Protein AF-0000000082836519 (afdb_homodimer)

Nearest PDB structures (foldseek):
  5w10-assembly2_B  TM=7.024E-01  e=3.776E-07  Leptospira interrogans serovar Copenhageni str. Fiocruz L1-130
  5w10-assembly2_C  TM=6.817E-01  e=3.154E-07  Leptospira interrogans serovar Copenhageni str. Fiocruz L1-130
  5w10-assembly1_D  TM=6.810E-01  e=3.556E-07  Leptospira interrogans serovar Copenhageni str. Fiocruz L1-130
  6oap-assembly1_A  TM=7.013E-01  e=2.023E-06  [Leptolyngbya] sp. JSC-1
  3o5y-assembly2_B  TM=6.954E-01  e=1.649E-05  Halalkalibacterium halodurans

InterPro domains:
  IPR003018 GAF domain [PF01590] (33-148)
  IPR029016 GAF-like domain superfamily [G3DSA:3.30.450.40] (24-154)

Secondary structure (DSSP, 8-state):
----HHHHHHHHHHHHTT-HHHHHHHHHHHHHHHH--SEEEEEEEETTTTEEEEEEES-TTTS-TT-EEE-TT-HHIIIIIIS---EEEESHHHHHHH-TTHHHHHHTT--EEEEEEEEETTEEEEEEEEEESSS---HHHHHHHHHHHHHHHHHHHHHS---/----HHHHHHHHHHHHTT-HHHHHHHHHHHHHHHH--SEEEEEEEETTTTEEEEEEES-TTTS-TT-EEE-TT-HHIIIIIIS---EEEESHHHHHHH-TTHHHHHHTT--EEEEEEEEETTEEEEEEEEEESSS---HHHHHHHHHHHHHHHHHHHHHS---

Foldseek 3Di:
DDQDPVLVVQLVVCVVVLNLASNQVSLVVRLCVPQVFPKKWKWFADPVQQKTFTQDIPCCPLPNGRDMDHCPPAPCSCQCFQVVHKDKAFALVSCVVRPPCSVSCVVVQWTIKIWGFQDDPNGGGIIMMTTHNHRDDDPVSNVSRNVSSPSSNSSSVSVDPPD/DDQDPVLVVQLVVCVVVLNLASNQVSLVVRLCVPQVFPKKWKWFADPVQQKTFTQDIPCCPLPNGRDMDHCPPAPCSCQCFQVVHKDKAFALVSCVVRPPCSVSCVVVQWTIKIWGFQDDPNGGGIIMMTTHNHRDDDPSSNVSRNVSSPSSNSSSVSVDPDD

Radius of gyration: 20.59 Å; Cα contacts (8 Å, |Δi|>4): 675; chains: 2; bounding box: 39×61×47 Å

pLDDT: mean 94.53, std 9.37, range [36.25, 98.88]

Solvent-accessible surface area (backbone atoms only — not comparable to full-atom values): 16697 Å² total; per-residue (Å²): 93,62,74,50,65,65,45,54,47,44,35,49,51,16,33,28,63,58,33,49,70,50,30,51,53,30,45,50,59,50,42,32,78,74,55,56,41,79,38,40,41,32,28,39,40,40,74,91,72,33,28,36,35,28,70,39,42,73,42,45,86,87,46,41,58,68,45,68,44,82,36,73,91,35,71,64,35,46,41,27,50,72,65,56,33,71,44,78,31,60,26,56,65,44,40,50,72,75,36,90,60,32,66,63,44,45,74,72,48,39,17,20,38,40,38,22,42,23,53,46,60,76,37,47,53,24,35,39,35,38,29,17,60,51,37,80,80,51,73,66,41,53,39,45,49,49,49,45,21,60,66,43,40,49,44,53,57,71,70,45,74,76,126,91,63,73,49,65,64,43,55,48,45,35,50,52,14,33,29,62,58,32,48,70,51,30,52,52,31,45,50,58,49,42,32,76,74,53,56,39,78,38,40,41,30,29,39,41,40,72,92,73,34,27,35,35,27,70,38,41,72,42,45,87,87,46,41,57,68,45,68,44,80,35,72,89,36,70,64,36,46,42,27,52,71,64,57,32,70,43,77,30,60,27,57,66,44,40,53,74,73,35,93,59,31,65,63,44,46,73,72,50,38,16,20,37,41,37,24,42,23,52,46,61,77,37,45,54,25,35,40,34,39,30,17,59,51,37,81,81,51,74,68,41,53,40,43,48,48,47,46,20,60,64,43,39,51,44,52,58,71,68,44,74,78,127

Organism: NCBI:txid1287738

Sequence (326 aa):
MSLTSDTLERLALAYDGASAPAAFAALDAHAHATLGHTLCTINRHDAERMRVVRLYSSNAAAYPPGGSKDKRGTAWGRHVLLERQVFIGEGVDAIREFFDDHDAIQALGLQSVINVPVVFDGACLGTVNFLMPRAALTPADIAAARLAGLLALPAFLALTPAGMSLTSDTLERLALAYDGASAPAAFAALDAHAHATLGHTLCTINRHDAERMRVVRLYSSNAAAYPPGGSKDKRGTAWGRHVLLERQVFIGEGVDAIREFFDDHDAIQALGLQSVINVPVVFDGACLGTVNFLMPRAALTPADIAAARLAGLLALPAFLALTPAG

Structure (mmCIF, N/CA/C/O backbone):
data_AF-0000000082836519-model_v1
#
loop_
_entity.id
_entity.type
_entity.pdbx_description
1 polymer 'GAF domain-containing protein'
#
loop_
_atom_site.group_PDB
_atom_site.id
_atom_site.type_symbol
_atom_site.label_atom_id
_atom_site.label_alt_id
_atom_site.label_comp_id
_atom_site.label_asym_id
_atom_site.label_entity_id
_atom_site.label_seq_id
_atom_site.pdbx_PDB_ins_code
_atom_site.Cartn_x
_atom_site.Cartn_y
_atom_site.Cartn_z
_atom_site.occupancy
_atom_site.B_iso_or_equiv
_atom_site.auth_seq_id
_atom_site.auth_comp_id
_atom_site.auth_asym_id
_atom_site.auth_atom_id
_atom_site.pdbx_PDB_model_num
ATOM 1 N N . MET A 1 1 ? -15.188 0.938 2.455 1 43.28 1 MET A N 1
ATOM 2 C CA . MET A 1 1 ? -14.75 2.018 1.573 1 43.28 1 MET A CA 1
ATOM 3 C C . MET A 1 1 ? -14.086 1.462 0.317 1 43.28 1 MET A C 1
ATOM 5 O O . MET A 1 1 ? -13.117 0.708 0.402 1 43.28 1 MET A O 1
ATOM 9 N N . SER A 1 2 ? -14.977 1.262 -0.693 1 54.56 2 SER A N 1
ATOM 10 C CA . SER A 1 2 ? -14.594 0.585 -1.927 1 54.56 2 SER A CA 1
ATOM 11 C C . SER A 1 2 ? -13.562 1.398 -2.707 1 54.56 2 SER A C 1
ATOM 13 O O . SER A 1 2 ? -13.773 2.586 -2.967 1 54.56 2 SER A O 1
ATOM 15 N N . LEU A 1 3 ? -12.234 1.062 -2.598 1 63.31 3 LEU A N 1
ATOM 16 C CA . LEU A 1 3 ? -11.273 1.646 -3.531 1 63.31 3 LEU A CA 1
ATOM 17 C C . LEU A 1 3 ? -11.805 1.593 -4.961 1 63.31 3 LEU A C 1
ATOM 19 O O . LEU A 1 3 ? -12.18 0.524 -5.449 1 63.31 3 LEU A O 1
ATOM 23 N N . THR A 1 4 ? -12.141 2.816 -5.449 1 72.12 4 THR A N 1
ATOM 24 C CA . THR A 1 4 ? -12.57 2.822 -6.844 1 72.12 4 THR A CA 1
ATOM 25 C C . THR A 1 4 ? -11.438 2.373 -7.762 1 72.12 4 THR A C 1
ATOM 27 O O . THR A 1 4 ? -10.266 2.49 -7.406 1 72.12 4 THR A O 1
ATOM 30 N N . SER A 1 5 ? -11.789 1.778 -8.812 1 80.75 5 SER A N 1
ATOM 31 C CA . SER A 1 5 ? -10.852 1.289 -9.82 1 80.75 5 SER A CA 1
ATOM 32 C C . SER A 1 5 ? -9.945 2.408 -10.32 1 80.75 5 SER A C 1
ATOM 34 O O . SER A 1 5 ? -8.758 2.188 -10.555 1 80.75 5 SER A O 1
ATOM 36 N N . ASP A 1 6 ? -10.492 3.586 -10.328 1 85.5 6 ASP A N 1
ATOM 37 C CA . ASP A 1 6 ? -9.719 4.711 -10.836 1 85.5 6 ASP A CA 1
ATOM 38 C C . ASP A 1 6 ? -8.562 5.055 -9.898 1 85.5 6 ASP A C 1
ATOM 40 O O . ASP A 1 6 ? -7.438 5.281 -10.352 1 85.5 6 ASP A O 1
ATOM 44 N N . THR A 1 7 ? -8.844 5.047 -8.664 1 86.88 7 THR A N 1
ATOM 45 C CA . THR A 1 7 ? -7.82 5.379 -7.684 1 86.88 7 THR A CA 1
ATOM 46 C C . THR A 1 7 ? -6.695 4.348 -7.703 1 86.88 7 THR A C 1
ATOM 48 O O . THR A 1 7 ? -5.516 4.703 -7.688 1 86.88 7 THR A O 1
ATOM 51 N N . LEU A 1 8 ? -7.016 3.143 -7.793 1 92.12 8 LEU A N 1
ATOM 52 C CA . LEU A 1 8 ? -6.023 2.074 -7.82 1 92.12 8 LEU A CA 1
ATOM 53 C C . LEU A 1 8 ? -5.141 2.184 -9.055 1 92.12 8 LEU A C 1
ATOM 55 O O . LEU A 1 8 ? -3.928 1.973 -8.984 1 92.12 8 LEU A O 1
ATOM 59 N N . GLU A 1 9 ? -5.785 2.572 -10.086 1 94 9 GLU A N 1
ATOM 60 C CA . GLU A 1 9 ? -5.043 2.723 -11.328 1 94 9 GLU A CA 1
ATOM 61 C C . GLU A 1 9 ? -4.059 3.887 -11.25 1 94 9 GLU A C 1
ATOM 63 O O . GLU A 1 9 ? -2.922 3.775 -11.711 1 94 9 GLU A O 1
ATOM 68 N N . ARG A 1 10 ? -4.477 4.965 -10.727 1 95.31 10 ARG A N 1
ATOM 69 C CA . ARG A 1 10 ? -3.611 6.133 -10.602 1 95.31 10 ARG A CA 1
ATOM 70 C C . ARG A 1 10 ? -2.41 5.836 -9.711 1 95.31 10 ARG A C 1
ATOM 72 O O . ARG A 1 10 ? -1.29 6.254 -10.008 1 95.31 10 ARG A O 1
ATOM 79 N N . LEU A 1 11 ? -2.67 5.156 -8.617 1 96.69 11 LEU A N 1
ATOM 80 C CA . LEU A 1 11 ? -1.577 4.801 -7.719 1 96.69 11 LEU A CA 1
ATOM 81 C C . LEU A 1 11 ? -0.604 3.844 -8.406 1 96.69 11 LEU A C 1
ATOM 83 O O . LEU A 1 11 ? 0.613 4.008 -8.297 1 96.69 11 LEU A O 1
ATOM 87 N N . ALA A 1 12 ? -1.174 2.857 -9.102 1 97.06 12 ALA A N 1
ATOM 88 C CA . ALA A 1 12 ? -0.338 1.904 -9.828 1 97.06 12 ALA A CA 1
ATOM 89 C C . ALA A 1 12 ? 0.53 2.611 -10.859 1 97.06 12 ALA A C 1
ATOM 91 O O . ALA A 1 12 ? 1.72 2.314 -10.992 1 97.06 12 ALA A O 1
ATOM 92 N N . LEU A 1 13 ? -0.061 3.523 -11.57 1 96.94 13 LEU A N 1
ATOM 93 C CA . LEU A 1 13 ? 0.675 4.281 -12.578 1 96.94 13 LEU A CA 1
ATOM 94 C C . LEU A 1 13 ? 1.767 5.125 -11.93 1 96.94 13 LEU A C 1
ATOM 96 O O . LEU A 1 13 ? 2.871 5.238 -12.469 1 96.94 13 LEU A O 1
ATOM 100 N N . ALA A 1 14 ? 1.445 5.75 -10.859 1 98 14 ALA A N 1
ATOM 101 C CA . ALA A 1 14 ? 2.42 6.578 -10.148 1 98 14 ALA A CA 1
ATOM 102 C C . ALA A 1 14 ? 3.637 5.754 -9.734 1 98 14 ALA A C 1
ATOM 104 O O . ALA A 1 14 ? 4.777 6.195 -9.898 1 98 14 ALA A O 1
ATOM 105 N N . TYR A 1 15 ? 3.41 4.531 -9.227 1 97.81 15 TYR A N 1
ATOM 106 C CA . TYR A 1 15 ? 4.523 3.711 -8.766 1 97.81 15 TYR A CA 1
ATOM 107 C C . TYR A 1 15 ? 5.258 3.07 -9.938 1 97.81 15 TYR A C 1
ATOM 109 O O . TYR A 1 15 ? 6.473 2.871 -9.883 1 97.81 15 TYR A O 1
ATOM 117 N N . ASP A 1 16 ? 4.496 2.809 -11.016 1 97.81 16 ASP A N 1
ATOM 118 C CA . ASP A 1 16 ? 5.16 2.371 -12.242 1 97.81 16 ASP A CA 1
ATOM 119 C C . ASP A 1 16 ? 6.16 3.42 -12.727 1 97.81 16 ASP A C 1
ATOM 121 O O . ASP A 1 16 ? 7.234 3.078 -13.219 1 97.81 16 ASP A O 1
ATOM 125 N N . GLY A 1 17 ? 5.824 4.664 -12.523 1 97.12 17 GLY A N 1
ATOM 126 C CA . GLY A 1 17 ? 6.699 5.758 -12.914 1 97.12 17 GLY A CA 1
ATOM 127 C C . GLY A 1 17 ? 7.59 6.238 -11.781 1 97.12 17 GLY A C 1
ATOM 128 O O . GLY A 1 17 ? 8.281 7.25 -11.914 1 97.12 17 GLY A O 1
ATOM 129 N N . ALA A 1 18 ? 7.566 5.664 -10.672 1 96.44 18 ALA A N 1
ATOM 130 C CA . ALA A 1 18 ? 8.32 6.016 -9.469 1 96.44 18 ALA A CA 1
ATOM 131 C C . ALA A 1 18 ? 8.117 7.484 -9.109 1 96.44 18 ALA A C 1
ATOM 133 O O . ALA A 1 18 ? 9.078 8.188 -8.773 1 96.44 18 ALA A O 1
ATOM 134 N N . SER A 1 19 ? 6.996 7.953 -9.305 1 97.25 19 SER A N 1
ATOM 135 C CA . SER A 1 19 ? 6.691 9.352 -9.016 1 97.25 19 SER A CA 1
ATOM 136 C C . SER A 1 19 ? 6.027 9.5 -7.652 1 97.25 19 SER A C 1
ATOM 138 O O . SER A 1 19 ? 4.82 9.273 -7.516 1 97.25 19 SER A O 1
ATOM 140 N N . ALA A 1 20 ? 6.785 9.969 -6.66 1 97.25 20 ALA A N 1
ATOM 141 C CA . ALA A 1 20 ? 6.234 10.203 -5.328 1 97.25 20 ALA A CA 1
ATOM 142 C C . ALA A 1 20 ? 5.141 11.266 -5.359 1 97.25 20 ALA A C 1
ATOM 144 O O . ALA A 1 20 ? 4.039 11.047 -4.844 1 97.25 20 ALA A O 1
ATOM 145 N N . PRO A 1 21 ? 5.332 12.406 -6.062 1 97.19 21 PRO A N 1
ATOM 146 C CA . PRO A 1 21 ? 4.273 13.422 -6.102 1 97.19 21 PRO A CA 1
ATOM 147 C 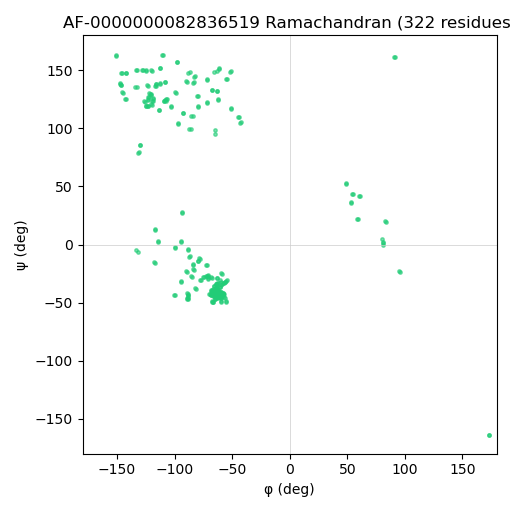C . PRO A 1 21 ? 2.969 12.883 -6.688 1 97.19 21 PRO A C 1
ATOM 149 O O . PRO A 1 21 ? 1.89 13.18 -6.172 1 97.19 21 PRO A O 1
ATOM 152 N N . ALA A 1 22 ? 3.082 12.086 -7.75 1 97.75 22 ALA A N 1
ATOM 153 C CA . ALA A 1 22 ? 1.877 11.523 -8.352 1 97.75 22 ALA A CA 1
ATOM 154 C C . ALA A 1 22 ? 1.188 10.555 -7.395 1 97.75 22 ALA A C 1
ATOM 156 O O . ALA A 1 22 ? -0.043 10.516 -7.32 1 97.75 22 ALA A O 1
ATOM 157 N N . ALA A 1 23 ? 1.971 9.758 -6.68 1 97.94 23 ALA A N 1
ATOM 158 C CA . ALA A 1 23 ? 1.404 8.836 -5.699 1 97.94 23 ALA A CA 1
ATOM 159 C C . ALA A 1 23 ? 0.681 9.594 -4.59 1 97.94 23 ALA A C 1
ATOM 161 O O . ALA A 1 23 ? -0.431 9.234 -4.203 1 97.94 23 ALA A O 1
ATOM 162 N N . PHE A 1 24 ? 1.287 10.664 -4.086 1 98.5 24 PHE A N 1
ATOM 163 C CA . PHE A 1 24 ? 0.7 11.453 -3.01 1 98.5 24 PHE A CA 1
ATOM 164 C C . PHE A 1 24 ? -0.614 12.078 -3.455 1 98.5 24 PHE A C 1
ATOM 166 O O . PHE A 1 24 ? -1.599 12.07 -2.713 1 98.5 24 PHE A O 1
ATOM 173 N N . ALA A 1 25 ? -0.604 12.594 -4.66 1 97.81 25 ALA A N 1
ATOM 174 C CA . ALA A 1 25 ? -1.828 13.195 -5.188 1 97.81 25 ALA A CA 1
ATOM 175 C C . ALA A 1 25 ? -2.936 12.148 -5.316 1 97.81 25 ALA A C 1
ATOM 177 O O . ALA A 1 25 ? -4.094 12.43 -5 1 97.81 25 ALA A O 1
ATOM 178 N N . ALA A 1 26 ? -2.605 10.977 -5.809 1 96.75 26 ALA A N 1
ATOM 179 C CA . ALA A 1 26 ? -3.58 9.898 -5.953 1 96.75 26 ALA A CA 1
ATOM 180 C C . ALA A 1 26 ? -4.121 9.461 -4.594 1 96.75 26 ALA A C 1
ATOM 182 O O . ALA A 1 26 ? -5.316 9.195 -4.453 1 96.75 26 ALA A O 1
ATOM 183 N N . LEU A 1 27 ? -3.258 9.398 -3.615 1 96.81 27 LEU A N 1
ATOM 184 C CA . LEU A 1 27 ? -3.645 9.016 -2.262 1 96.81 27 LEU A CA 1
ATOM 185 C C . LEU A 1 27 ? -4.594 10.047 -1.656 1 96.81 27 LEU A C 1
ATOM 187 O O . LEU A 1 27 ? -5.598 9.68 -1.035 1 96.81 27 LEU A O 1
ATOM 191 N N . ASP A 1 28 ? -4.23 11.289 -1.834 1 97.5 28 ASP A N 1
ATOM 192 C CA . ASP A 1 28 ? -5.082 12.383 -1.375 1 97.5 28 ASP A CA 1
ATOM 193 C C . ASP A 1 28 ? -6.488 12.266 -1.953 1 97.5 28 ASP A C 1
ATOM 195 O O . ASP A 1 28 ? -7.473 12.305 -1.213 1 97.5 28 ASP A O 1
ATOM 199 N N . ALA A 1 29 ? -6.574 12.062 -3.234 1 95.25 29 ALA A N 1
ATOM 200 C CA . ALA A 1 29 ? -7.859 11.945 -3.918 1 95.25 29 ALA A CA 1
ATOM 201 C C . ALA A 1 29 ? -8.641 10.742 -3.41 1 95.25 29 ALA A C 1
ATOM 203 O O . ALA A 1 29 ? -9.844 10.828 -3.174 1 95.25 29 ALA A O 1
ATOM 204 N N . HIS A 1 30 ? -7.957 9.695 -3.186 1 92.62 30 HIS A N 1
ATOM 205 C CA . HIS A 1 30 ? -8.609 8.477 -2.723 1 92.62 30 HIS A CA 1
ATOM 206 C C . HIS A 1 30 ? -9.172 8.648 -1.317 1 92.62 30 HIS A C 1
ATOM 208 O O . HIS A 1 30 ? -10.336 8.32 -1.064 1 92.62 30 HIS A O 1
ATOM 214 N N . ALA A 1 31 ? -8.367 9.133 -0.44 1 95.31 31 ALA A N 1
ATOM 215 C CA . ALA A 1 31 ? -8.781 9.289 0.952 1 95.31 31 ALA A CA 1
ATOM 216 C C . ALA A 1 31 ? -9.938 10.281 1.073 1 95.31 31 ALA A C 1
ATOM 218 O O . ALA A 1 31 ? -10.781 10.156 1.96 1 95.31 31 ALA A O 1
ATOM 219 N N . HIS A 1 32 ? -10 11.234 0.154 1 95.69 32 HIS A N 1
ATOM 220 C CA . HIS A 1 32 ? -11.016 12.281 0.211 1 95.69 32 HIS A CA 1
ATOM 221 C C . HIS A 1 32 ? -12.422 11.695 0.099 1 95.69 32 HIS A C 1
ATOM 223 O O . HIS A 1 32 ? -13.359 12.211 0.709 1 95.69 32 HIS A O 1
ATOM 229 N N . ALA A 1 33 ? -12.539 10.68 -0.613 1 91.75 33 ALA A N 1
ATOM 230 C CA . ALA A 1 33 ? -13.852 10.07 -0.834 1 91.75 33 ALA A CA 1
ATOM 231 C C . ALA A 1 33 ? -14.469 9.609 0.482 1 91.75 33 ALA A C 1
ATOM 233 O O . ALA A 1 33 ? -15.688 9.672 0.655 1 91.75 33 ALA A O 1
ATOM 234 N N . THR A 1 34 ? -13.672 9.227 1.415 1 92.19 34 THR A N 1
ATOM 235 C CA . THR A 1 34 ? -14.164 8.742 2.701 1 92.19 34 THR A CA 1
ATOM 236 C C . THR A 1 34 ? -14.07 9.836 3.762 1 92.19 34 THR A C 1
ATOM 238 O O . THR A 1 34 ? -15.016 10.062 4.516 1 92.19 34 THR A O 1
ATOM 241 N N . LEU A 1 35 ? -12.961 10.523 3.775 1 96.81 35 LEU A N 1
ATOM 242 C CA . LEU A 1 35 ? -12.641 11.414 4.883 1 96.81 35 LEU A CA 1
ATOM 243 C C . LEU A 1 35 ? -13.289 12.781 4.684 1 96.81 35 LEU A C 1
ATOM 245 O O . LEU A 1 35 ? -13.562 13.492 5.652 1 96.81 35 LEU A O 1
ATOM 249 N N . GLY A 1 36 ? -13.477 13.109 3.42 1 97.56 36 GLY A N 1
ATOM 250 C CA . GLY A 1 36 ? -13.977 14.445 3.146 1 97.56 36 GLY A CA 1
ATOM 251 C C . GLY A 1 36 ? -13.062 15.539 3.672 1 97.56 36 GLY A C 1
ATOM 252 O O . GLY A 1 36 ? -13.523 16.641 3.994 1 97.56 36 GLY A O 1
ATOM 253 N N . HIS A 1 37 ? -11.82 15.234 3.885 1 98.38 37 HIS A N 1
ATOM 254 C CA . HIS A 1 37 ? -10.867 16.234 4.348 1 98.38 37 HIS A CA 1
ATOM 255 C C . HIS A 1 37 ? -10.719 17.375 3.334 1 98.38 37 HIS A C 1
ATOM 257 O O . HIS A 1 37 ? -10.891 17.156 2.131 1 98.38 37 HIS A O 1
ATOM 263 N N . THR A 1 38 ? -10.391 18.562 3.84 1 98.12 38 THR A N 1
ATOM 264 C CA . THR A 1 38 ? -10.141 19.656 2.926 1 98.12 38 THR A CA 1
ATOM 265 C C . THR A 1 38 ? -8.672 20.094 2.99 1 98.12 38 THR A C 1
ATOM 267 O O . THR A 1 38 ? -8.266 21.031 2.297 1 98.12 38 THR A O 1
ATOM 270 N N . LEU A 1 39 ? -7.871 19.391 3.789 1 98.69 39 LEU A N 1
ATOM 271 C CA . LEU A 1 39 ? -6.422 19.547 3.771 1 98.69 39 LEU A CA 1
ATOM 272 C C . LEU A 1 39 ? -5.727 18.203 3.979 1 98.69 39 LEU A C 1
ATOM 274 O O . LEU A 1 39 ? -6.039 17.484 4.922 1 98.69 39 LEU A O 1
ATOM 278 N N . CYS A 1 40 ? -4.898 17.875 3.1 1 98.88 40 CYS A N 1
ATOM 279 C CA . CYS A 1 40 ? -3.979 16.75 3.207 1 98.88 40 CYS A CA 1
ATOM 280 C C . CYS A 1 40 ? -2.533 17.219 3.049 1 98.88 40 CYS A C 1
ATOM 282 O O . CYS A 1 40 ? -2.201 17.906 2.086 1 98.88 40 CYS A O 1
ATOM 284 N N . THR A 1 41 ? -1.704 16.922 3.99 1 98.75 41 THR A N 1
ATOM 285 C CA . THR A 1 41 ? -0.267 17.109 3.838 1 98.75 41 THR A CA 1
ATOM 286 C C . THR A 1 41 ? 0.49 15.812 4.102 1 98.75 41 THR A C 1
ATOM 288 O O . THR A 1 41 ? 0.024 14.961 4.855 1 98.75 41 THR A O 1
ATOM 291 N N . ILE A 1 42 ? 1.601 15.664 3.441 1 98.88 42 ILE A N 1
ATOM 292 C CA . ILE A 1 42 ? 2.5 14.531 3.627 1 98.88 42 ILE A CA 1
ATOM 293 C C . ILE A 1 42 ? 3.908 15.031 3.934 1 98.88 42 ILE A C 1
ATOM 295 O O . ILE A 1 42 ? 4.465 15.836 3.184 1 98.88 42 ILE A O 1
ATOM 299 N N . ASN A 1 43 ? 4.422 14.602 5.082 1 98.69 43 ASN A N 1
ATOM 300 C CA . ASN A 1 43 ? 5.707 15.086 5.57 1 98.69 43 ASN A CA 1
ATOM 301 C C . ASN A 1 43 ? 6.738 13.969 5.637 1 98.69 43 ASN A C 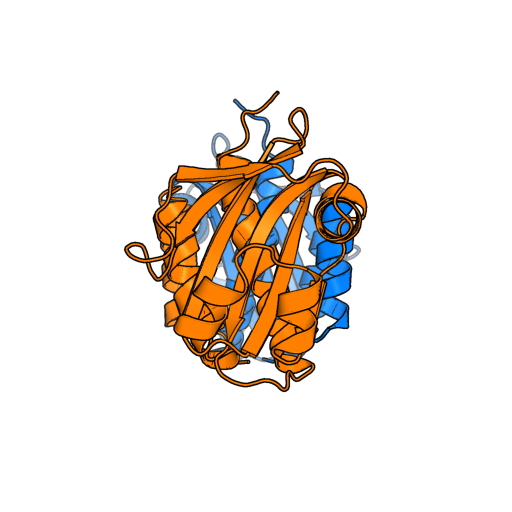1
ATOM 303 O O . ASN A 1 43 ? 6.422 12.844 6.035 1 98.69 43 ASN A O 1
ATOM 307 N N . ARG A 1 44 ? 7.918 14.281 5.227 1 98.31 44 ARG A N 1
ATOM 308 C CA . ARG A 1 44 ? 9.055 13.422 5.555 1 98.31 44 ARG A CA 1
ATOM 309 C C . ARG A 1 44 ? 9.578 13.719 6.953 1 98.31 44 ARG A C 1
ATOM 311 O O . ARG A 1 44 ? 9.578 14.875 7.391 1 98.31 44 ARG A O 1
ATOM 318 N N . HIS A 1 45 ? 10.023 12.695 7.605 1 98.12 45 HIS A N 1
ATOM 319 C CA . HIS A 1 45 ? 10.617 12.852 8.93 1 98.12 45 HIS A CA 1
ATOM 320 C C . HIS A 1 45 ? 12.141 12.766 8.859 1 98.12 45 HIS A C 1
ATOM 322 O O . HIS A 1 45 ? 12.688 11.758 8.398 1 98.12 45 HIS A O 1
ATOM 328 N N . ASP A 1 46 ? 12.828 13.789 9.242 1 95.62 46 ASP A N 1
ATOM 329 C CA . ASP A 1 46 ? 14.258 13.75 9.539 1 95.62 46 ASP A CA 1
ATOM 330 C C . ASP A 1 46 ? 14.5 13.352 10.992 1 95.62 46 ASP A C 1
ATOM 332 O O . ASP A 1 46 ? 14.469 14.188 11.891 1 95.62 46 ASP A O 1
ATOM 336 N N . ALA A 1 47 ? 14.797 12.141 11.188 1 94.12 47 ALA A N 1
ATOM 337 C CA . ALA A 1 47 ? 14.891 11.57 12.531 1 94.12 47 ALA A CA 1
ATOM 338 C C . ALA A 1 47 ? 16.062 12.172 13.305 1 94.12 47 ALA A C 1
ATOM 340 O O . ALA A 1 47 ? 15.969 12.383 14.516 1 94.12 47 ALA A O 1
ATOM 341 N N . GLU A 1 48 ? 17.125 12.391 12.617 1 93 48 GLU A N 1
ATOM 342 C CA . GLU A 1 48 ? 18.297 12.953 13.281 1 93 48 GLU A CA 1
ATOM 343 C C . GLU A 1 48 ? 18.016 14.344 13.828 1 93 48 GLU A C 1
ATOM 345 O O . GLU A 1 48 ? 18.438 14.68 14.93 1 93 48 GLU A O 1
ATOM 350 N N . ARG A 1 49 ? 17.281 15.094 13.086 1 95.06 49 ARG A N 1
ATOM 351 C CA . ARG A 1 49 ? 17.016 16.469 13.477 1 95.06 49 ARG A CA 1
ATOM 352 C C . ARG A 1 49 ? 15.641 16.594 14.133 1 95.06 49 ARG A C 1
ATOM 354 O O . ARG A 1 49 ? 15.266 17.672 14.609 1 95.06 49 ARG A O 1
ATOM 361 N N . MET A 1 50 ? 14.953 15.523 14.188 1 95.88 50 MET A N 1
ATOM 362 C CA . MET A 1 50 ? 13.586 15.508 14.719 1 95.88 50 MET A CA 1
ATOM 363 C C . MET A 1 50 ? 12.75 16.625 14.086 1 95.88 50 MET A C 1
ATOM 365 O O . MET A 1 50 ? 12.133 17.406 14.805 1 95.88 50 MET A O 1
ATOM 369 N N . ARG A 1 51 ? 12.75 16.656 12.766 1 97.31 51 ARG A N 1
ATOM 370 C CA . ARG A 1 51 ? 12 17.609 11.977 1 97.31 51 ARG A CA 1
ATOM 371 C C . ARG A 1 51 ? 11.156 16.922 10.914 1 97.31 51 ARG A C 1
ATOM 373 O O . ARG A 1 51 ? 11.508 15.828 10.445 1 97.31 51 ARG A O 1
ATOM 380 N N . VAL A 1 52 ? 10.094 17.594 10.641 1 97.81 52 VAL A N 1
ATOM 381 C CA . VAL A 1 52 ? 9.312 17.141 9.5 1 97.81 52 VAL A CA 1
ATOM 382 C C . VAL A 1 52 ? 9.367 18.172 8.383 1 97.81 52 VAL A C 1
ATOM 384 O O . VAL A 1 52 ? 9.367 19.375 8.648 1 97.81 52 VAL A O 1
ATOM 387 N N . VAL A 1 53 ? 9.508 17.672 7.148 1 97.81 53 VAL A N 1
ATOM 388 C CA . VAL A 1 53 ? 9.516 18.5 5.957 1 97.81 53 VAL A CA 1
ATOM 389 C C . VAL A 1 53 ? 8.359 18.125 5.043 1 97.81 53 VAL A C 1
ATOM 391 O O . VAL A 1 53 ? 8.188 16.953 4.703 1 97.81 53 VAL A O 1
ATOM 394 N N . ARG A 1 54 ? 7.566 19.109 4.711 1 98.56 54 ARG A N 1
ATOM 395 C CA . ARG A 1 54 ? 6.375 18.844 3.908 1 98.56 54 ARG A CA 1
ATOM 396 C C . ARG A 1 54 ? 6.75 18.516 2.467 1 98.56 54 ARG A C 1
ATOM 398 O O . ARG A 1 54 ? 7.406 19.312 1.792 1 98.56 54 ARG A O 1
ATOM 405 N N . LEU A 1 55 ? 6.328 17.359 2.031 1 98.44 55 LEU A N 1
ATOM 406 C CA . LEU A 1 55 ? 6.582 16.891 0.669 1 98.44 55 LEU A CA 1
ATOM 407 C C . LEU A 1 55 ? 5.41 17.234 -0.247 1 98.44 55 LEU A C 1
ATOM 409 O O . LEU A 1 55 ? 5.598 17.438 -1.45 1 98.44 55 LEU A O 1
ATOM 413 N N . TYR A 1 56 ? 4.227 17.25 0.248 1 98.81 56 TYR A N 1
ATOM 414 C CA . TYR A 1 56 ? 2.98 17.406 -0.499 1 98.81 56 TYR A CA 1
ATOM 415 C C . TYR A 1 56 ? 1.946 18.172 0.311 1 98.81 56 TYR A C 1
ATOM 417 O O . TYR A 1 56 ? 1.898 18.062 1.538 1 98.81 56 TYR A O 1
ATOM 425 N N . SER A 1 57 ? 1.18 18.891 -0.429 1 98.75 57 SER A N 1
ATOM 426 C CA . SER A 1 57 ? 0.035 19.609 0.14 1 98.75 57 SER A CA 1
ATOM 427 C C . SER A 1 57 ? -1.118 19.672 -0.855 1 98.75 57 SER A C 1
ATOM 429 O O . SER A 1 57 ? -0.909 19.953 -2.037 1 98.75 57 SER A O 1
ATOM 431 N N . SER A 1 58 ? -2.348 19.438 -0.333 1 98.44 58 SER A N 1
ATOM 432 C CA . SER A 1 58 ? -3.523 19.625 -1.177 1 98.44 58 SER A CA 1
ATOM 433 C C . SER A 1 58 ? -3.898 21.094 -1.282 1 98.44 58 SER A C 1
ATOM 435 O O . SER A 1 58 ? -4.746 21.469 -2.094 1 98.44 58 SER A O 1
ATOM 437 N N . ASN A 1 59 ? -3.385 21.906 -0.478 1 98 59 ASN A N 1
ATOM 438 C CA . ASN A 1 59 ? -3.529 23.359 -0.468 1 98 59 ASN A CA 1
ATOM 439 C C . ASN A 1 59 ? -2.174 24.047 -0.374 1 98 59 ASN A C 1
ATOM 441 O O . ASN A 1 59 ? -1.792 24.531 0.695 1 98 59 ASN A O 1
ATOM 445 N N . ALA A 1 60 ? -1.562 24.234 -1.453 1 96.81 60 ALA A N 1
ATOM 446 C CA . ALA A 1 60 ? -0.178 24.688 -1.503 1 96.81 60 ALA A CA 1
ATOM 447 C C . ALA A 1 60 ? -0.078 26.156 -1.11 1 96.81 60 ALA A C 1
ATOM 449 O O . ALA A 1 60 ? 0.977 26.625 -0.665 1 96.81 60 ALA A O 1
ATOM 450 N N . ALA A 1 61 ? -1.1 26.906 -1.303 1 96.75 61 ALA A N 1
ATOM 451 C CA . ALA A 1 61 ? -1.089 28.312 -0.911 1 96.75 61 ALA A CA 1
ATOM 452 C C . ALA A 1 61 ? -0.98 28.453 0.604 1 96.75 61 ALA A C 1
ATOM 454 O O . ALA A 1 61 ? -0.142 29.219 1.102 1 96.75 61 ALA A O 1
ATOM 455 N N . ALA A 1 62 ? -1.751 27.734 1.384 1 96.69 62 ALA A N 1
ATOM 456 C CA . ALA A 1 62 ? -1.775 27.828 2.842 1 96.69 62 ALA A CA 1
ATOM 457 C C . ALA A 1 62 ? -0.638 27.031 3.463 1 96.69 62 ALA A C 1
ATOM 459 O O . ALA A 1 62 ? -0.059 27.438 4.473 1 96.69 62 ALA A O 1
ATOM 460 N N . TYR A 1 63 ? -0.364 25.859 2.859 1 97.5 63 TYR A N 1
ATOM 461 C CA . TYR A 1 63 ? 0.662 24.953 3.35 1 97.5 63 TYR A CA 1
ATOM 462 C C . TYR A 1 63 ? 1.585 24.5 2.219 1 97.5 63 TYR A C 1
ATOM 464 O O . TYR A 1 63 ? 1.51 23.359 1.756 1 97.5 63 TYR A O 1
ATOM 472 N N . PRO A 1 64 ? 2.512 25.312 1.853 1 97.75 64 PRO A N 1
ATOM 473 C CA . PRO A 1 64 ? 3.342 25.016 0.682 1 97.75 64 PRO A CA 1
ATOM 474 C C . PRO A 1 64 ? 4.332 23.875 0.937 1 97.75 64 PRO A C 1
ATOM 476 O O . PRO A 1 64 ? 4.914 23.797 2.021 1 97.75 64 PRO A O 1
ATOM 479 N N . PRO A 1 65 ? 4.57 22.984 -0.068 1 97.81 65 PRO A N 1
ATOM 480 C CA . PRO A 1 65 ? 5.668 22.016 0.049 1 97.81 65 PRO A CA 1
ATOM 481 C C . PRO A 1 65 ? 6.996 22.672 0.41 1 97.81 65 PRO A C 1
ATOM 483 O O . PRO A 1 65 ? 7.25 23.828 0.019 1 97.81 65 PRO A O 1
ATOM 486 N N . GLY A 1 66 ? 7.816 21.938 1.121 1 96.69 66 GLY A N 1
ATOM 487 C CA . GLY A 1 66 ? 9.094 22.469 1.566 1 96.69 66 GLY A CA 1
ATOM 488 C C . GLY A 1 66 ? 9.047 23.047 2.971 1 96.69 66 GLY A C 1
ATOM 489 O O . GLY A 1 66 ? 10.086 23.219 3.611 1 96.69 66 GLY A O 1
ATOM 490 N N . GLY A 1 67 ? 7.84 23.438 3.426 1 96.06 67 GLY A N 1
ATOM 491 C CA . GLY A 1 67 ? 7.703 23.844 4.816 1 96.06 67 GLY A CA 1
ATOM 492 C C . GLY A 1 67 ? 8.188 22.781 5.793 1 96.06 67 GLY A C 1
ATOM 493 O O . GLY A 1 67 ? 8 21.578 5.562 1 96.06 67 GLY A O 1
ATOM 494 N N . SER A 1 68 ? 8.82 23.266 6.891 1 96.06 68 SER A N 1
ATOM 495 C CA . SER A 1 68 ? 9.391 22.359 7.887 1 96.06 68 SER A CA 1
ATOM 496 C C . SER A 1 68 ? 9.016 22.781 9.305 1 96.06 68 SER A C 1
ATOM 498 O O . SER A 1 68 ? 8.703 23.953 9.539 1 96.06 68 SER A O 1
ATOM 500 N N . LYS A 1 69 ? 8.938 21.797 10.133 1 95.5 69 LYS A N 1
ATOM 501 C CA . LYS A 1 69 ? 8.648 22.047 11.539 1 95.5 69 LYS A CA 1
ATOM 502 C C . LYS A 1 69 ? 9.586 21.234 12.438 1 95.5 69 LYS A C 1
ATOM 504 O O . LYS A 1 69 ? 9.891 20.078 12.148 1 95.5 69 LYS A O 1
ATOM 509 N N . ASP A 1 70 ? 10.047 21.938 13.414 1 95.81 70 ASP A N 1
ATOM 510 C CA . ASP A 1 70 ? 10.797 21.266 14.469 1 95.81 70 ASP A CA 1
ATOM 511 C C . ASP A 1 70 ? 9.852 20.578 15.461 1 95.81 70 ASP A C 1
ATOM 513 O O . ASP A 1 70 ? 8.922 21.203 15.977 1 95.81 70 ASP A O 1
ATOM 517 N N . LYS A 1 71 ? 10.062 19.281 15.734 1 95.06 71 LYS A N 1
ATOM 518 C CA . LYS A 1 71 ? 9.172 18.516 16.609 1 95.06 71 LYS A CA 1
ATOM 519 C C . LYS A 1 71 ? 9.898 18.031 17.859 1 95.06 71 LYS A C 1
ATOM 521 O O . LYS A 1 71 ? 9.352 17.25 18.625 1 95.06 71 LYS A O 1
ATOM 526 N N . ARG A 1 72 ? 11.094 18.547 18.109 1 93.62 72 ARG A N 1
ATOM 527 C CA . ARG A 1 72 ? 11.844 18.156 19.297 1 93.62 72 ARG A CA 1
ATOM 528 C C . ARG A 1 72 ? 11.102 18.531 20.578 1 93.62 72 ARG A C 1
ATOM 530 O O . ARG A 1 72 ? 10.656 19.688 20.719 1 93.62 72 ARG A O 1
ATOM 537 N N . GLY A 1 73 ? 10.93 17.5 21.359 1 93.5 73 GLY A N 1
ATOM 538 C CA . GLY A 1 73 ? 10.391 17.75 22.688 1 93.5 73 GLY A CA 1
ATOM 539 C C . GLY A 1 73 ? 8.883 17.938 22.688 1 93.5 73 GLY A C 1
ATOM 540 O O . GLY A 1 73 ? 8.289 18.25 23.719 1 93.5 73 GLY A O 1
ATOM 541 N N . THR A 1 74 ? 8.242 17.781 21.625 1 94.25 74 THR A N 1
ATOM 542 C CA . THR A 1 74 ? 6.797 17.953 21.594 1 94.25 74 THR A CA 1
ATOM 543 C C . THR A 1 74 ? 6.098 16.641 21.938 1 94.25 74 THR A C 1
ATOM 545 O O . THR A 1 74 ? 6.605 15.555 21.625 1 94.25 74 THR A O 1
ATOM 548 N N . ALA A 1 75 ? 4.945 16.781 22.578 1 94.38 75 ALA A N 1
ATOM 549 C CA . ALA A 1 75 ? 4.141 15.594 22.875 1 94.38 75 ALA A CA 1
ATOM 550 C C . ALA A 1 75 ? 3.703 14.891 21.594 1 94.38 75 ALA A C 1
ATOM 552 O O . ALA A 1 75 ? 3.705 13.664 21.516 1 94.38 75 ALA A O 1
ATOM 553 N N . TRP A 1 76 ? 3.324 15.633 20.625 1 95.94 76 TRP A N 1
ATOM 554 C CA . TRP A 1 76 ? 2.936 15.094 19.328 1 95.94 76 TRP A CA 1
ATOM 555 C C . TRP A 1 76 ? 4.086 14.32 18.688 1 95.94 76 TRP A C 1
ATOM 557 O O . TRP A 1 76 ? 3.891 13.211 18.188 1 95.94 76 TRP A O 1
ATOM 567 N N . GLY A 1 77 ? 5.273 14.922 18.641 1 97 77 GLY A N 1
ATOM 568 C CA . GLY A 1 77 ? 6.441 14.266 18.078 1 97 77 GLY A CA 1
ATOM 569 C C . GLY A 1 77 ? 6.758 12.938 18.734 1 97 77 GLY A C 1
ATOM 570 O O . GLY A 1 77 ? 7.082 11.961 18.062 1 97 77 GLY A O 1
ATOM 571 N N . ARG A 1 78 ? 6.727 12.906 20.062 1 96.88 78 ARG A N 1
ATOM 572 C CA . ARG A 1 78 ? 6.949 11.648 20.766 1 96.88 78 ARG A CA 1
ATOM 573 C C . ARG A 1 78 ? 5.902 10.609 20.375 1 96.88 78 ARG A C 1
ATOM 575 O O . ARG A 1 78 ? 6.246 9.477 20.016 1 96.88 78 ARG A O 1
ATOM 582 N N . HIS A 1 79 ? 4.629 11.008 20.344 1 97.62 79 HIS A N 1
ATOM 583 C CA . HIS A 1 79 ? 3.512 10.102 20.094 1 97.62 79 HIS A CA 1
ATOM 584 C C . HIS A 1 79 ? 3.533 9.57 18.672 1 97.62 79 HIS A C 1
ATOM 586 O O . HIS A 1 79 ? 3.438 8.359 18.453 1 97.62 79 HIS A O 1
ATOM 592 N N . VAL A 1 80 ? 3.684 10.445 17.688 1 98.31 80 VAL A N 1
ATOM 593 C CA . VAL A 1 80 ? 3.518 10.086 16.281 1 98.31 80 VAL A CA 1
ATOM 594 C C . VAL A 1 80 ? 4.852 9.609 15.711 1 98.31 80 VAL A C 1
ATOM 596 O O . VAL A 1 80 ? 4.926 8.539 15.094 1 98.31 80 VAL A O 1
ATOM 599 N N . LEU A 1 81 ? 5.926 10.32 15.961 1 98.25 81 LEU A N 1
ATOM 600 C CA . LEU A 1 81 ? 7.18 10.039 15.266 1 98.25 81 LEU A CA 1
ATOM 601 C C . LEU A 1 81 ? 7.988 8.984 16.016 1 98.25 81 LEU A C 1
ATOM 603 O O . LEU A 1 81 ? 8.547 8.07 15.391 1 98.25 81 LEU A O 1
ATOM 607 N N . LEU A 1 82 ? 8.102 9.055 17.312 1 97.81 82 LEU A N 1
ATOM 608 C CA . LEU A 1 82 ? 8.953 8.148 18.062 1 97.81 82 LEU A CA 1
ATOM 609 C C . LEU A 1 82 ? 8.188 6.887 18.453 1 97.81 82 LEU A C 1
ATOM 611 O O . LEU A 1 82 ? 8.688 5.773 18.281 1 97.81 82 LEU A O 1
ATOM 615 N N . GLU A 1 83 ? 6.945 7.066 18.969 1 97.81 83 GLU A N 1
ATOM 616 C CA . GLU A 1 83 ? 6.152 5.914 19.391 1 97.81 83 GLU A CA 1
ATOM 617 C C . GLU A 1 83 ? 5.355 5.336 18.219 1 97.81 83 GLU A C 1
ATOM 619 O O . GLU A 1 83 ? 4.75 4.266 18.344 1 97.81 83 GLU A O 1
ATOM 624 N N . ARG A 1 84 ? 5.305 6.031 17.078 1 98 84 ARG A N 1
ATOM 625 C CA . ARG A 1 84 ? 4.723 5.543 15.828 1 98 84 ARG A CA 1
ATOM 626 C C . ARG A 1 84 ? 3.246 5.215 16 1 98 84 ARG A C 1
ATOM 628 O O . ARG A 1 84 ? 2.781 4.16 15.562 1 98 84 ARG A O 1
ATOM 635 N N . GLN A 1 85 ? 2.576 6.109 16.719 1 97.62 85 GLN A N 1
ATOM 636 C CA . GLN A 1 85 ? 1.146 5.953 16.969 1 97.62 85 GLN A CA 1
ATOM 637 C C . GLN A 1 85 ? 0.336 6.965 16.172 1 97.62 85 GLN A C 1
ATOM 639 O O . GLN A 1 85 ? 0.743 8.125 16.031 1 97.62 85 GLN A O 1
ATOM 644 N N . VAL A 1 86 ? -0.784 6.527 15.641 1 98.38 86 VAL A N 1
ATOM 645 C CA . VAL A 1 86 ? -1.713 7.418 14.953 1 98.38 86 VAL A CA 1
ATOM 646 C C . VAL A 1 86 ? -2.26 8.453 15.93 1 98.38 86 VAL A C 1
ATOM 648 O O . VAL A 1 86 ? -2.6 8.125 17.062 1 98.38 86 VAL A O 1
ATOM 651 N N . PHE A 1 87 ? -2.232 9.688 15.523 1 98.62 87 PHE A N 1
ATOM 652 C CA . PHE A 1 87 ? -2.838 10.75 16.312 1 98.62 87 PHE A CA 1
ATOM 653 C C . PHE A 1 87 ? -4.223 11.102 15.789 1 98.62 87 PHE A C 1
ATOM 655 O O . PHE A 1 87 ? -4.402 11.305 14.586 1 98.62 87 PHE A O 1
ATOM 662 N N . ILE A 1 88 ? -5.188 11.156 16.672 1 98.5 88 ILE A N 1
ATOM 663 C CA . ILE A 1 88 ? -6.562 11.523 16.359 1 98.5 88 ILE A CA 1
ATOM 664 C C . ILE A 1 88 ? -7.004 12.688 17.234 1 98.5 88 ILE A C 1
ATOM 666 O O . ILE A 1 88 ? -6.988 12.586 18.469 1 98.5 88 ILE A O 1
ATOM 670 N N . GLY A 1 89 ? -7.336 13.766 16.609 1 98 89 GLY A N 1
ATOM 671 C CA . GLY A 1 89 ? -7.887 14.922 17.297 1 98 89 GLY A CA 1
ATOM 672 C C . GLY A 1 89 ? -9.273 15.305 16.797 1 98 89 GLY A C 1
ATOM 673 O O . GLY A 1 89 ? -9.445 15.633 15.625 1 98 89 GLY A O 1
ATOM 674 N N . GLU A 1 90 ? -10.258 15.297 17.719 1 98.06 90 GLU A N 1
ATOM 675 C CA . GLU A 1 90 ? -11.625 15.695 17.406 1 98.06 90 GLU A CA 1
ATOM 676 C C . GLU A 1 90 ? -11.984 17.031 18.047 1 98.06 90 GLU A C 1
ATOM 678 O O . GLU A 1 90 ? -11.898 17.172 19.281 1 98.06 90 GLU A O 1
ATOM 683 N N . GLY A 1 91 ? -12.391 17.906 17.141 1 97.12 91 GLY A N 1
ATOM 684 C CA . GLY A 1 91 ? -12.797 19.219 17.625 1 97.12 91 GLY A CA 1
ATOM 685 C C . GLY A 1 91 ? -11.648 20.219 17.672 1 97.12 91 GLY A C 1
ATOM 686 O O . G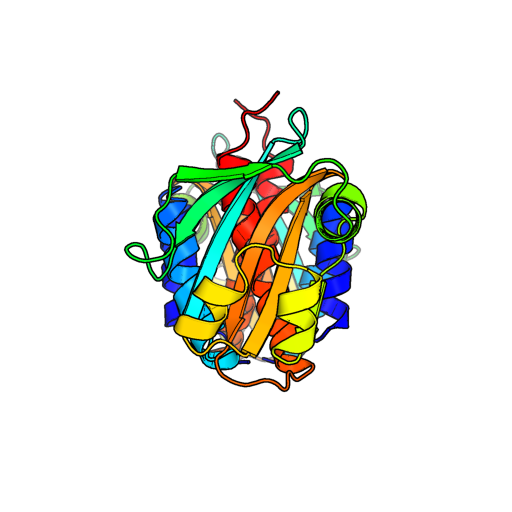LY A 1 91 ? -10.484 19.828 17.734 1 97.12 91 GLY A O 1
ATOM 687 N N . VAL A 1 92 ? -11.984 21.484 17.719 1 94.81 92 VAL A N 1
ATOM 688 C CA . VAL A 1 92 ? -11.016 22.578 17.656 1 94.81 92 VAL A CA 1
ATOM 689 C C . VAL A 1 92 ? -10.156 22.594 18.906 1 94.81 92 VAL A C 1
ATOM 691 O O . VAL A 1 92 ? -8.969 22.938 18.859 1 94.81 92 VAL A O 1
ATOM 694 N N . ASP A 1 93 ? -10.648 22.141 20 1 95.81 93 ASP A N 1
ATOM 695 C CA . ASP A 1 93 ? -9.891 22.141 21.25 1 95.81 93 ASP A CA 1
ATOM 696 C C . ASP A 1 93 ? -8.711 21.172 21.172 1 95.81 93 ASP A C 1
ATOM 698 O O . ASP A 1 93 ? -7.617 21.484 21.641 1 95.81 93 ASP A O 1
ATOM 702 N N . ALA A 1 94 ? -8.977 20.031 20.594 1 94.94 94 ALA A N 1
ATOM 703 C CA . ALA A 1 94 ? -7.895 19.062 20.422 1 94.94 94 ALA A CA 1
ATOM 704 C C . ALA A 1 94 ? -6.789 19.641 19.531 1 94.94 94 ALA A C 1
ATOM 706 O O . ALA A 1 94 ? -5.602 19.438 19.797 1 94.94 94 ALA A O 1
ATOM 707 N N . ILE A 1 95 ? -7.195 20.328 18.5 1 94.38 95 ILE A N 1
ATOM 708 C CA . ILE A 1 95 ? -6.242 20.922 17.562 1 94.38 95 ILE A CA 1
ATOM 709 C C . ILE A 1 95 ? -5.453 22.016 18.281 1 94.38 95 ILE A C 1
ATOM 711 O O . ILE A 1 95 ? -4.227 22.078 18.172 1 94.38 95 ILE A O 1
ATOM 715 N N . ARG A 1 96 ? -6.105 22.797 19.078 1 94.12 96 ARG A N 1
ATOM 716 C CA . ARG A 1 96 ? -5.465 23.891 19.797 1 94.12 96 ARG A CA 1
ATOM 717 C C . ARG A 1 96 ? -4.422 23.344 20.781 1 94.12 96 ARG A C 1
ATOM 719 O O . ARG A 1 96 ? -3.383 23.969 20.984 1 94.12 96 ARG A O 1
ATOM 726 N N . GLU A 1 97 ? -4.688 22.234 21.312 1 92.94 97 GLU A N 1
ATOM 727 C CA . GLU A 1 97 ? -3.812 21.656 22.312 1 92.94 97 GLU A CA 1
ATOM 728 C C . GLU A 1 97 ? -2.5 21.172 21.703 1 92.94 97 GLU A C 1
ATOM 730 O O . GLU A 1 97 ? -1.442 21.281 22.328 1 92.94 97 GLU A O 1
ATOM 735 N N . PHE A 1 98 ? -2.557 20.781 20.438 1 89.94 98 PHE A N 1
ATOM 736 C CA . PHE A 1 98 ? -1.393 20.062 19.938 1 89.94 98 PHE A CA 1
ATOM 737 C C . PHE A 1 98 ? -0.731 20.828 18.797 1 89.94 98 PHE A C 1
ATOM 739 O O . PHE A 1 98 ? 0.418 20.562 18.438 1 89.94 98 PHE A O 1
ATOM 746 N N . PHE A 1 99 ? -1.414 21.797 18.234 1 91.56 99 PHE A N 1
ATOM 747 C CA . PHE A 1 99 ? -0.901 22.453 17.047 1 91.56 99 PHE A CA 1
ATOM 748 C C . PHE A 1 99 ? -0.682 23.953 17.312 1 91.56 99 PHE A C 1
ATOM 750 O O . PHE A 1 99 ? -1.635 24.688 17.562 1 91.56 99 PHE A O 1
ATOM 757 N N . ASP A 1 100 ? 0.562 24.391 17.078 1 90.69 100 ASP A N 1
ATOM 758 C CA . ASP A 1 100 ? 0.91 25.797 17.297 1 90.69 100 ASP A CA 1
ATOM 759 C C . ASP A 1 100 ? 0.273 26.688 16.234 1 90.69 100 ASP A C 1
ATOM 761 O O . ASP A 1 100 ? 0.041 27.875 16.469 1 90.69 100 ASP A O 1
ATOM 765 N N . ASP A 1 101 ? 0.044 26.109 15.117 1 92.75 101 ASP A N 1
ATOM 766 C CA . ASP A 1 101 ? -0.562 26.859 14.023 1 92.75 101 ASP A CA 1
ATOM 767 C C . ASP A 1 101 ? -2.08 26.703 14.023 1 92.75 101 ASP A C 1
ATOM 769 O O . ASP A 1 101 ? -2.719 26.766 12.969 1 92.75 101 ASP A O 1
ATOM 773 N N . HIS A 1 102 ? -2.689 26.453 15.203 1 94.44 102 HIS A N 1
ATOM 774 C CA . HIS A 1 102 ? -4.121 26.203 15.336 1 94.44 102 HIS A CA 1
ATOM 775 C C . HIS A 1 102 ? -4.941 27.359 14.781 1 94.44 102 HIS A C 1
ATOM 777 O O . HIS A 1 102 ? -6.031 27.156 14.25 1 94.44 102 HIS A O 1
ATOM 783 N N . ASP A 1 103 ? -4.492 28.594 14.859 1 95.31 103 ASP A N 1
ATOM 784 C CA . ASP A 1 103 ? -5.23 29.734 14.305 1 95.31 103 ASP A CA 1
ATOM 785 C C . ASP A 1 103 ? -5.387 29.594 12.797 1 95.31 103 ASP A C 1
ATOM 787 O O . ASP A 1 103 ? -6.473 29.828 12.25 1 95.31 103 ASP A O 1
ATOM 791 N N . ALA A 1 104 ? -4.293 29.25 12.133 1 94.06 104 ALA A N 1
ATOM 792 C CA . ALA A 1 104 ? -4.328 29.031 10.688 1 94.06 104 ALA A CA 1
ATOM 793 C C . ALA A 1 104 ? -5.273 27.891 10.328 1 94.06 104 ALA A C 1
ATOM 795 O O . ALA A 1 104 ? -6.051 28 9.375 1 94.06 104 ALA A O 1
ATOM 796 N N . ILE A 1 105 ? -5.262 26.781 11.07 1 96.69 105 ILE A N 1
ATOM 797 C CA . ILE A 1 105 ? -6.102 25.609 10.836 1 96.69 105 ILE A CA 1
ATOM 798 C C . ILE A 1 105 ? -7.57 25.984 11.031 1 96.69 105 ILE A C 1
ATOM 800 O O . ILE A 1 105 ? -8.422 25.625 10.211 1 96.69 105 ILE A O 1
ATOM 804 N N . GLN A 1 106 ? -7.832 26.781 12.047 1 95.69 106 GLN A N 1
ATOM 805 C CA . GLN A 1 106 ? -9.195 27.219 12.312 1 95.69 106 GLN A CA 1
ATOM 806 C C . GLN A 1 106 ? -9.695 28.156 11.219 1 95.69 106 GLN A C 1
ATOM 808 O O . GLN A 1 106 ? -10.875 28.125 10.844 1 95.69 106 GLN A O 1
ATOM 813 N N . ALA A 1 107 ? -8.812 28.984 10.797 1 96.75 107 ALA A N 1
ATOM 814 C CA . ALA A 1 107 ? -9.172 29.922 9.734 1 96.75 107 ALA A CA 1
ATOM 815 C C . ALA A 1 107 ? -9.609 29.188 8.477 1 96.75 107 ALA A C 1
ATOM 817 O O . ALA A 1 107 ? -10.438 29.688 7.707 1 96.75 107 ALA A O 1
ATOM 818 N N . LEU A 1 108 ? -9.18 27.969 8.289 1 97.25 108 LEU A N 1
ATOM 819 C CA . LEU A 1 108 ? -9.523 27.141 7.137 1 97.25 108 LEU A CA 1
ATOM 820 C C . LEU A 1 108 ? -10.797 26.359 7.402 1 97.25 108 LEU A C 1
ATOM 822 O O . LEU A 1 108 ? -11.266 25.609 6.535 1 97.25 108 LEU A O 1
ATOM 826 N N . GLY A 1 109 ? -11.32 26.469 8.617 1 97.5 109 GLY A N 1
ATOM 827 C CA . GLY A 1 109 ? -12.562 25.797 8.977 1 97.5 109 GLY A CA 1
ATOM 828 C C . GLY A 1 109 ? -12.359 24.344 9.375 1 97.5 109 GLY A C 1
ATOM 829 O O . GLY A 1 109 ? -13.297 23.547 9.352 1 97.5 109 GLY A O 1
ATOM 830 N N . LEU A 1 110 ? -11.203 23.984 9.734 1 98.19 110 LEU A N 1
ATOM 831 C CA . LEU A 1 110 ? -10.883 22.594 10.039 1 98.19 110 LEU A CA 1
ATOM 832 C C . LEU A 1 110 ? -11.117 22.297 11.508 1 98.19 110 LEU A C 1
ATOM 834 O O . LEU A 1 110 ? -10.812 23.125 12.375 1 98.19 110 LEU A O 1
ATOM 838 N N . GLN A 1 111 ? -11.672 21.062 11.742 1 98.19 111 GLN A N 1
ATOM 839 C CA . GLN A 1 111 ? -12.172 20.797 13.086 1 98.19 111 GLN A CA 1
ATOM 840 C C . GLN A 1 111 ? -11.695 19.422 13.578 1 98.19 111 GLN A C 1
ATOM 842 O O . GLN A 1 111 ? -12.031 19.016 14.695 1 98.19 111 GLN A O 1
ATOM 847 N N . SER A 1 112 ? -11.062 18.672 12.836 1 98.56 112 SER A N 1
ATOM 848 C CA . SER A 1 112 ? -10.477 17.406 13.266 1 98.56 112 SER A CA 1
ATOM 849 C C . SER A 1 112 ? -9.234 17.047 12.445 1 98.56 112 SER A C 1
ATOM 851 O O . SER A 1 112 ? -8.984 17.656 11.406 1 98.56 112 SER A O 1
ATOM 853 N N . VAL A 1 113 ? -8.516 16.156 13.039 1 98.69 113 VAL A N 1
ATOM 854 C CA . VAL A 1 113 ? -7.246 15.812 12.406 1 98.69 113 VAL A CA 1
ATOM 855 C C . VAL A 1 113 ? -6.918 14.344 12.656 1 98.69 113 VAL A C 1
ATOM 857 O O . VAL A 1 113 ? -7.23 13.805 13.727 1 98.69 113 VAL A O 1
ATOM 860 N N . ILE A 1 114 ? -6.41 13.641 11.672 1 98.75 114 ILE A N 1
ATOM 861 C CA . ILE A 1 114 ? -5.762 12.336 11.773 1 98.75 114 ILE A CA 1
ATOM 862 C C . ILE A 1 114 ? -4.352 12.414 11.203 1 98.75 114 ILE A C 1
ATOM 864 O O . ILE A 1 114 ? -4.164 12.805 10.047 1 98.75 114 ILE A O 1
ATOM 868 N N . ASN A 1 115 ? -3.344 12.156 11.969 1 98.88 115 ASN A N 1
ATOM 869 C CA . ASN A 1 115 ? -1.96 12.008 11.523 1 98.88 115 ASN A CA 1
ATOM 870 C C . ASN A 1 115 ? -1.505 10.555 11.586 1 98.88 115 ASN A C 1
ATOM 872 O O . ASN A 1 115 ? -1.548 9.93 12.648 1 98.88 115 ASN A O 1
ATOM 876 N N . VAL A 1 116 ? -1.053 10.047 10.492 1 98.81 116 VAL A N 1
ATOM 877 C CA . VAL A 1 116 ? -0.663 8.641 10.391 1 98.81 116 VAL A CA 1
ATOM 878 C C . VAL A 1 116 ? 0.846 8.539 10.172 1 98.81 116 VAL A C 1
ATOM 880 O O . VAL A 1 116 ? 1.365 9 9.156 1 98.81 116 VAL A O 1
ATOM 883 N N . PRO A 1 117 ? 1.561 7.949 11.133 1 98.88 117 PRO A N 1
ATOM 884 C CA . PRO A 1 117 ? 2.971 7.672 10.852 1 98.88 117 PRO A CA 1
ATOM 885 C C . PRO A 1 117 ? 3.156 6.609 9.773 1 98.88 117 PRO A C 1
ATOM 887 O O . PRO A 1 117 ? 2.43 5.613 9.75 1 98.88 117 PRO A O 1
ATOM 890 N N . VAL A 1 118 ? 3.98 6.848 8.852 1 98.69 118 VAL A N 1
ATOM 891 C CA . VAL A 1 118 ? 4.418 5.871 7.855 1 98.69 118 VAL A CA 1
ATOM 892 C C . VAL A 1 118 ? 5.688 5.18 8.336 1 98.69 118 VAL A C 1
ATOM 894 O O . VAL A 1 118 ? 6.746 5.801 8.43 1 98.69 118 VAL A O 1
ATOM 897 N N . VAL A 1 119 ? 5.582 3.891 8.625 1 98.56 119 VAL A N 1
ATOM 898 C CA . VAL A 1 119 ? 6.609 3.221 9.414 1 98.56 119 VAL A CA 1
ATOM 899 C C . VAL A 1 119 ? 7.164 2.027 8.641 1 98.56 119 VAL A C 1
ATOM 901 O O . VAL A 1 119 ? 6.41 1.278 8.016 1 98.56 119 VAL A O 1
ATOM 904 N N . PHE A 1 120 ? 8.461 1.851 8.664 1 98 120 PHE A N 1
ATOM 905 C CA . PHE A 1 120 ? 9.148 0.677 8.141 1 98 120 PHE A CA 1
ATOM 906 C C . PHE A 1 120 ? 10.375 0.344 8.992 1 98 120 PHE A C 1
ATOM 908 O O . PHE A 1 120 ? 11.164 1.229 9.328 1 98 120 PHE A O 1
ATOM 915 N N . ASP A 1 121 ? 10.492 -0.943 9.375 1 97.19 121 ASP A N 1
ATOM 916 C CA . ASP A 1 121 ? 11.672 -1.455 10.078 1 97.19 121 ASP A CA 1
ATOM 917 C C . ASP A 1 121 ? 11.961 -0.637 11.328 1 97.19 121 ASP A C 1
ATOM 919 O O . ASP A 1 121 ? 13.086 -0.174 11.531 1 97.19 121 ASP A O 1
ATOM 923 N N . GLY A 1 122 ? 10.914 -0.362 12.008 1 96.94 122 GLY A N 1
ATOM 924 C CA . GLY A 1 122 ? 11.023 0.276 13.305 1 96.94 122 GLY A CA 1
ATOM 925 C C . GLY A 1 122 ? 11.227 1.777 13.219 1 96.94 122 GLY A C 1
ATOM 926 O O . GLY A 1 122 ? 11.398 2.445 14.242 1 96.94 122 GLY A O 1
ATOM 927 N N . ALA A 1 123 ? 11.258 2.324 12.039 1 96.81 123 ALA A N 1
ATOM 928 C CA . ALA A 1 123 ? 11.492 3.758 11.883 1 96.81 123 ALA A CA 1
ATOM 929 C C . ALA A 1 123 ? 10.289 4.441 11.242 1 96.81 123 ALA A C 1
ATOM 931 O O . ALA A 1 123 ? 9.688 3.908 10.305 1 96.81 123 ALA A O 1
ATOM 932 N N . CYS A 1 124 ? 9.922 5.582 11.773 1 98.19 124 CYS A N 1
ATOM 933 C CA . CYS A 1 124 ? 8.961 6.449 11.109 1 98.19 124 CYS A CA 1
ATOM 934 C C . CYS A 1 124 ? 9.625 7.254 10 1 98.19 124 CYS A C 1
ATOM 936 O O . CYS A 1 124 ? 10.492 8.086 10.258 1 98.19 124 CYS A O 1
ATOM 938 N N . LEU A 1 125 ? 9.219 7.082 8.82 1 98.12 125 LEU A N 1
ATOM 939 C CA . LEU A 1 125 ? 9.82 7.742 7.668 1 98.12 125 LEU A CA 1
ATOM 940 C C . LEU A 1 125 ? 9.148 9.086 7.398 1 98.12 125 LEU A C 1
ATOM 942 O O . LEU A 1 125 ? 9.734 9.961 6.766 1 98.12 125 LEU A O 1
ATOM 946 N N . GLY A 1 126 ? 7.949 9.266 7.832 1 98.56 126 GLY A N 1
ATOM 947 C CA . GLY A 1 126 ? 7.137 10.453 7.633 1 98.56 126 GLY A CA 1
ATOM 948 C C . GLY A 1 126 ? 5.711 10.289 8.125 1 98.56 126 GLY A C 1
ATOM 949 O O . GLY A 1 126 ? 5.422 9.406 8.93 1 98.56 126 GLY A O 1
ATOM 950 N N . THR A 1 127 ? 4.84 11.203 7.676 1 98.88 127 THR A N 1
ATOM 951 C CA . THR A 1 127 ? 3.445 11.188 8.109 1 98.88 127 THR A CA 1
ATOM 952 C C . THR A 1 127 ? 2.514 11.562 6.965 1 98.88 127 THR A C 1
ATOM 954 O O . THR A 1 127 ? 2.895 12.336 6.078 1 98.88 127 THR A O 1
ATOM 957 N N . VAL A 1 128 ? 1.361 11 6.98 1 98.88 128 VAL A N 1
ATOM 958 C CA . VAL A 1 128 ? 0.223 11.453 6.188 1 98.88 128 VAL A CA 1
ATOM 959 C C . VAL A 1 128 ? -0.808 12.117 7.098 1 98.88 128 VAL A C 1
ATOM 961 O O . VAL A 1 128 ? -1.232 11.531 8.102 1 98.88 128 VAL A O 1
ATOM 964 N N . ASN A 1 129 ? -1.171 13.328 6.785 1 98.81 129 ASN A N 1
ATOM 965 C CA . ASN A 1 129 ? -1.972 14.164 7.68 1 98.81 129 ASN A CA 1
ATOM 966 C C . ASN A 1 129 ? -3.264 14.625 7.008 1 98.81 129 ASN A C 1
ATOM 968 O O . ASN A 1 129 ? -3.23 15.195 5.918 1 98.81 129 ASN A O 1
ATOM 972 N N . PHE A 1 130 ? -4.355 14.367 7.672 1 98.88 130 PHE A N 1
ATOM 973 C CA . PHE A 1 130 ? -5.664 14.758 7.16 1 98.88 130 PHE A CA 1
ATOM 974 C C . PHE A 1 130 ? -6.379 15.672 8.148 1 98.88 130 PHE A C 1
ATOM 976 O O . PHE A 1 130 ? -6.465 15.359 9.336 1 98.88 130 PHE A O 1
ATOM 983 N N . LEU A 1 131 ? -6.863 16.766 7.676 1 98.75 131 LEU A N 1
ATOM 984 C CA . LEU A 1 131 ? -7.699 17.656 8.477 1 98.75 131 LEU A CA 1
ATOM 985 C C . LEU A 1 131 ? -9.07 17.844 7.836 1 98.75 131 LEU A C 1
ATOM 987 O O . LEU A 1 131 ? -9.172 18.109 6.633 1 98.75 131 LEU A O 1
ATOM 991 N N . MET A 1 132 ? -10.133 17.656 8.609 1 98.69 132 MET A N 1
ATOM 992 C CA . MET A 1 132 ? -11.508 17.641 8.125 1 98.69 132 MET A CA 1
ATOM 993 C C . MET A 1 132 ? -12.281 18.844 8.664 1 98.69 132 MET A C 1
ATOM 995 O O . MET A 1 132 ? -11.961 19.359 9.734 1 98.69 132 MET A O 1
ATOM 999 N N . PRO A 1 133 ? -13.297 19.266 7.883 1 98.38 133 PRO A N 1
ATOM 1000 C CA . PRO A 1 133 ? -14.117 20.375 8.375 1 98.38 133 PRO A CA 1
ATOM 1001 C C . PRO A 1 133 ? -15.141 19.938 9.414 1 98.38 133 PRO A C 1
ATOM 1003 O O . PRO A 1 133 ? -15.758 20.766 10.078 1 98.38 133 PRO A O 1
ATOM 1006 N N . ARG A 1 134 ? -15.367 18.703 9.609 1 98.19 134 ARG A N 1
ATOM 1007 C CA . ARG A 1 134 ? -16.25 18.203 10.656 1 98.19 134 ARG A CA 1
ATOM 1008 C C . ARG A 1 134 ? -15.461 17.766 11.883 1 98.19 134 ARG A C 1
ATOM 1010 O O . ARG A 1 134 ? -14.305 17.344 11.766 1 98.19 134 ARG A O 1
ATOM 1017 N N . ALA A 1 135 ? -16.078 17.734 13.016 1 97.94 135 ALA A N 1
ATOM 1018 C CA . ALA A 1 135 ? -15.391 17.469 14.281 1 97.94 135 ALA A CA 1
ATOM 1019 C C . ALA A 1 135 ? -15.336 15.977 14.578 1 97.94 135 ALA A C 1
ATOM 1021 O O . ALA A 1 135 ? -14.312 15.469 15.047 1 97.94 135 ALA A O 1
ATOM 1022 N N . ALA A 1 136 ? -16.422 15.32 14.336 1 98.06 136 ALA A N 1
ATOM 1023 C CA . ALA A 1 136 ? -16.531 13.914 14.719 1 98.06 136 ALA A CA 1
ATOM 1024 C C . ALA A 1 136 ? -15.914 13.008 13.664 1 98.06 136 ALA A C 1
ATOM 1026 O O . ALA A 1 136 ? -16.062 13.258 12.461 1 98.06 136 ALA A O 1
ATOM 1027 N N . LEU A 1 137 ? -15.25 12.016 14.094 1 97.88 137 LEU A N 1
ATOM 1028 C CA . LEU A 1 137 ? -14.633 11.016 13.234 1 97.88 137 LEU A CA 1
ATOM 1029 C C . LEU A 1 137 ? -15.188 9.625 13.539 1 97.88 137 LEU A C 1
ATOM 1031 O O . LEU A 1 137 ? -15.602 9.352 14.672 1 97.88 137 LEU A O 1
ATOM 1035 N N . THR A 1 138 ? -15.219 8.789 12.539 1 96.19 138 THR A N 1
ATOM 1036 C CA . THR A 1 138 ? -15.719 7.43 12.672 1 96.19 138 THR A CA 1
ATOM 1037 C C . THR A 1 138 ? -14.578 6.422 12.547 1 96.19 138 THR A C 1
ATOM 1039 O O . THR A 1 138 ? -13.484 6.766 12.078 1 96.19 138 THR A O 1
ATOM 1042 N N . PRO A 1 139 ? -14.828 5.184 12.984 1 94.5 139 PRO A N 1
ATOM 1043 C CA . PRO A 1 139 ? -13.828 4.141 12.75 1 94.5 139 PRO A CA 1
ATOM 1044 C C . PRO A 1 139 ? -13.469 3.982 11.281 1 94.5 139 PRO A C 1
ATOM 1046 O O . PRO A 1 139 ? -12.32 3.662 10.953 1 94.5 139 PRO A O 1
ATOM 1049 N N . ALA A 1 140 ? -14.406 4.211 10.445 1 93.75 140 ALA A N 1
ATOM 1050 C CA . ALA A 1 140 ? -14.141 4.125 9.008 1 93.75 140 ALA A CA 1
ATOM 1051 C C . ALA A 1 140 ? -13.164 5.215 8.562 1 93.75 140 ALA A C 1
ATOM 1053 O O . ALA A 1 140 ? -12.344 4.996 7.672 1 93.75 140 ALA A O 1
ATOM 1054 N N . ASP A 1 141 ? -13.273 6.41 9.18 1 96.38 141 ASP A N 1
ATOM 1055 C CA . ASP A 1 141 ? -12.344 7.488 8.883 1 96.38 141 ASP A CA 1
ATOM 1056 C C . ASP A 1 141 ? -10.906 7.09 9.234 1 96.38 141 ASP A C 1
ATOM 1058 O O . ASP A 1 141 ? -9.992 7.277 8.43 1 96.38 141 ASP A O 1
ATOM 1062 N N . ILE A 1 142 ? -10.797 6.5 10.398 1 96.88 142 ILE A N 1
ATOM 1063 C CA . ILE A 1 142 ? -9.484 6.109 10.891 1 96.88 142 ILE A CA 1
ATOM 1064 C C . ILE A 1 142 ? -8.898 5.02 9.992 1 96.88 142 ILE A C 1
ATOM 1066 O O . ILE A 1 142 ? -7.719 5.074 9.633 1 96.88 142 ILE A O 1
ATOM 1070 N N . ALA A 1 143 ? -9.742 4.121 9.586 1 94.81 143 ALA A N 1
ATOM 1071 C CA . ALA A 1 143 ? -9.297 3.039 8.711 1 94.81 143 ALA A CA 1
ATOM 1072 C C . ALA A 1 143 ? -8.82 3.582 7.359 1 94.81 143 ALA A C 1
ATOM 1074 O O . ALA A 1 143 ? -7.805 3.139 6.828 1 94.81 143 ALA A O 1
ATOM 1075 N N . ALA A 1 144 ? -9.547 4.535 6.871 1 95.12 144 ALA A N 1
ATOM 1076 C CA . ALA A 1 144 ? -9.18 5.137 5.594 1 95.12 144 ALA A CA 1
ATOM 1077 C C . ALA A 1 144 ? -7.828 5.848 5.691 1 95.12 144 ALA A C 1
ATOM 1079 O O . ALA A 1 144 ? -7 5.75 4.781 1 95.12 144 ALA A O 1
ATOM 1080 N N . ALA A 1 145 ? -7.605 6.516 6.738 1 97.69 145 ALA A N 1
ATOM 1081 C CA . ALA A 1 145 ? -6.34 7.219 6.941 1 97.69 145 ALA A CA 1
ATOM 1082 C C . ALA A 1 145 ? -5.184 6.234 7.078 1 97.69 145 ALA A C 1
ATOM 1084 O O . ALA A 1 145 ? -4.117 6.43 6.488 1 97.69 145 ALA A O 1
ATOM 1085 N N . ARG A 1 146 ? -5.418 5.191 7.859 1 97.19 146 ARG A N 1
ATOM 1086 C CA . ARG A 1 146 ? -4.391 4.176 8.039 1 97.19 146 ARG A CA 1
ATOM 1087 C C . ARG A 1 146 ? -4.035 3.508 6.719 1 97.19 146 ARG A C 1
ATOM 1089 O O . ARG A 1 146 ? -2.861 3.25 6.441 1 97.19 146 ARG A O 1
ATOM 1096 N N . LEU A 1 147 ? -5.031 3.254 5.945 1 95.62 147 LEU A N 1
ATOM 1097 C CA . LEU A 1 147 ? -4.781 2.672 4.633 1 95.62 147 LEU A CA 1
ATOM 1098 C C . LEU A 1 147 ? -3.93 3.604 3.777 1 95.62 147 LEU A C 1
ATOM 1100 O O . LEU A 1 147 ? -3.01 3.154 3.09 1 95.62 147 LEU A O 1
ATOM 1104 N N . ALA A 1 148 ? -4.246 4.84 3.82 1 97.06 148 ALA A N 1
ATOM 1105 C CA . ALA A 1 148 ? -3.455 5.816 3.074 1 97.06 148 ALA A CA 1
ATOM 1106 C C . ALA A 1 148 ? -1.99 5.777 3.5 1 97.06 148 ALA A C 1
ATOM 1108 O O . ALA A 1 148 ? -1.091 5.863 2.662 1 97.06 148 ALA A O 1
ATOM 1109 N N . GLY A 1 149 ? -1.762 5.664 4.766 1 98.06 149 GLY A N 1
ATOM 1110 C CA . GLY A 1 149 ? -0.401 5.551 5.266 1 98.06 149 GLY A CA 1
ATOM 1111 C C . GLY A 1 149 ? 0.344 4.352 4.703 1 98.06 149 GLY A C 1
ATOM 1112 O O . GLY A 1 149 ? 1.504 4.473 4.301 1 98.06 149 GLY A O 1
ATOM 1113 N N . LEU A 1 150 ? -0.35 3.223 4.684 1 97.5 150 LEU A N 1
ATOM 1114 C CA . LEU A 1 150 ? 0.262 2.008 4.156 1 97.5 150 LEU A CA 1
ATOM 1115 C C . LEU A 1 150 ? 0.563 2.152 2.668 1 97.5 150 LEU A C 1
ATOM 1117 O O . LEU A 1 150 ? 1.631 1.746 2.205 1 97.5 150 LEU A O 1
ATOM 1121 N N . LEU A 1 151 ? -0.375 2.77 1.942 1 97.38 151 LEU A N 1
ATOM 1122 C CA . LEU A 1 151 ? -0.231 2.912 0.498 1 97.38 151 LEU A CA 1
ATOM 1123 C C . LEU A 1 151 ? 0.84 3.941 0.157 1 97.38 151 LEU A C 1
ATOM 1125 O O . LEU A 1 151 ? 1.355 3.961 -0.963 1 97.38 151 LEU A O 1
ATOM 1129 N N . ALA A 1 152 ? 1.2 4.77 1.104 1 98.44 152 ALA A N 1
ATOM 1130 C CA . ALA A 1 152 ? 2.213 5.797 0.881 1 98.44 152 ALA A CA 1
ATOM 1131 C C . ALA A 1 152 ? 3.617 5.23 1.066 1 98.44 152 ALA A C 1
ATOM 1133 O O . ALA A 1 152 ? 4.602 5.848 0.652 1 98.44 152 ALA A O 1
ATOM 1134 N N . LEU A 1 153 ? 3.75 4.125 1.682 1 98.12 153 LEU A N 1
ATOM 1135 C CA . LEU A 1 153 ? 5.02 3.592 2.158 1 98.12 153 LEU A CA 1
ATOM 1136 C C . LEU A 1 153 ? 6.008 3.43 1.009 1 98.12 153 LEU A C 1
ATOM 1138 O O . LEU A 1 153 ? 7.176 3.809 1.13 1 98.12 153 LEU A O 1
ATOM 1142 N N . PRO A 1 154 ? 5.621 2.926 -0.185 1 97.44 154 PRO A N 1
ATOM 1143 C CA . PRO A 1 154 ? 6.594 2.773 -1.27 1 97.44 154 PRO A CA 1
ATOM 1144 C C . PRO A 1 154 ? 7.219 4.102 -1.691 1 97.44 154 PRO A C 1
ATOM 1146 O O . PRO A 1 154 ? 8.398 4.145 -2.049 1 97.44 154 PRO A O 1
ATOM 1149 N N . ALA A 1 155 ? 6.438 5.156 -1.676 1 97.62 155 ALA A N 1
ATOM 1150 C CA . ALA A 1 155 ? 6.977 6.469 -2.025 1 97.62 155 ALA A CA 1
ATOM 1151 C C . ALA A 1 155 ? 8.055 6.898 -1.037 1 97.62 155 ALA A C 1
ATOM 1153 O O . ALA A 1 155 ? 9.102 7.414 -1.438 1 97.62 155 ALA A O 1
ATOM 1154 N N . PHE A 1 156 ? 7.824 6.672 0.222 1 97.44 156 PHE A N 1
ATOM 1155 C CA . PHE A 1 156 ? 8.789 7.047 1.251 1 97.44 156 PHE A CA 1
ATOM 1156 C C . PHE A 1 156 ? 10.047 6.203 1.144 1 97.44 156 PHE A C 1
ATOM 1158 O O . PHE A 1 156 ? 11.156 6.715 1.313 1 97.44 156 PHE A O 1
ATOM 1165 N N . LEU A 1 157 ? 9.891 4.891 0.877 1 95.31 157 LEU A N 1
ATOM 1166 C CA . LEU A 1 157 ? 11.039 4.004 0.736 1 95.31 157 LEU A CA 1
ATOM 1167 C C . LEU A 1 157 ? 11.906 4.414 -0.453 1 95.31 157 LEU A C 1
ATOM 1169 O O . LEU A 1 157 ? 13.133 4.324 -0.396 1 95.31 157 LEU A O 1
ATOM 1173 N N . ALA A 1 158 ? 11.25 4.895 -1.479 1 92.56 158 ALA A N 1
ATOM 1174 C CA . ALA A 1 158 ? 11.977 5.301 -2.678 1 92.56 158 ALA A CA 1
ATOM 1175 C C . ALA A 1 158 ? 12.703 6.625 -2.457 1 92.56 158 ALA A C 1
ATOM 1177 O O . ALA A 1 158 ? 13.695 6.918 -3.129 1 92.56 158 ALA A O 1
ATOM 1178 N N . LEU A 1 159 ? 12.188 7.457 -1.575 1 90.38 159 LEU A N 1
ATOM 1179 C CA . LEU A 1 159 ? 12.773 8.766 -1.297 1 90.38 159 LEU A CA 1
ATOM 1180 C C . LEU A 1 159 ? 13.906 8.648 -0.286 1 90.38 159 LEU A C 1
ATOM 1182 O O . LEU A 1 159 ? 14.695 9.578 -0.117 1 90.38 159 LEU A O 1
ATOM 1186 N N . THR A 1 160 ? 13.914 7.531 0.51 1 77.75 160 THR A N 1
ATOM 1187 C CA . THR A 1 160 ? 14.914 7.359 1.561 1 77.75 160 THR A CA 1
ATOM 1188 C C . THR A 1 160 ? 16.188 6.734 1.001 1 77.75 160 THR A C 1
ATOM 1190 O O . THR A 1 160 ? 16.156 5.641 0.429 1 77.75 160 THR A O 1
ATOM 1193 N N . PRO A 1 161 ? 17.172 7.445 0.95 1 60.41 161 PRO A N 1
ATOM 1194 C CA . PRO A 1 161 ? 18.438 6.914 0.438 1 60.41 161 PRO A CA 1
ATOM 1195 C C . PRO A 1 161 ? 18.844 5.605 1.113 1 60.41 161 PRO A C 1
ATOM 1197 O O . PRO A 1 161 ? 18.547 5.398 2.293 1 60.41 161 PRO A O 1
ATOM 1200 N N . ALA A 1 162 ? 18.922 4.547 0.358 1 49 162 ALA A N 1
ATOM 1201 C CA . ALA A 1 162 ? 19.531 3.328 0.869 1 49 162 ALA A CA 1
ATOM 1202 C C . ALA A 1 162 ? 20.812 3.645 1.652 1 49 162 ALA A C 1
ATOM 1204 O O . ALA A 1 162 ? 21.594 4.508 1.253 1 49 162 ALA A O 1
ATOM 1205 N N . GLY A 1 163 ? 20.75 3.574 3.051 1 36.78 163 GLY A N 1
ATOM 1206 C CA . GLY A 1 163 ? 22.047 3.787 3.695 1 36.78 163 GLY A CA 1
ATOM 1207 C C . GLY A 1 163 ? 23.203 3.182 2.926 1 36.78 163 GLY A C 1
ATOM 1208 O O . GLY A 1 163 ? 23 2.279 2.109 1 36.78 163 GLY A O 1
ATOM 1209 N N . MET B 1 1 ? -15.219 -2.676 -0.368 1 43.53 1 MET B N 1
ATOM 1210 C CA . MET B 1 1 ? -14.523 -3.682 0.423 1 43.53 1 MET B CA 1
ATOM 1211 C C . MET B 1 1 ? -13.805 -3.041 1.607 1 43.53 1 MET B C 1
ATOM 1213 O O . MET B 1 1 ? -12.945 -2.176 1.426 1 43.53 1 MET B O 1
ATOM 1217 N N . SER B 1 2 ? -14.562 -2.996 2.725 1 54.59 2 SER B N 1
ATOM 1218 C CA . SER B 1 2 ? -14.141 -2.301 3.934 1 54.59 2 SER B CA 1
ATOM 1219 C C . SER B 1 2 ? -12.906 -2.959 4.543 1 54.59 2 SER B C 1
ATOM 1221 O O . SER B 1 2 ? -12.906 -4.164 4.809 1 54.59 2 SER B O 1
ATOM 1223 N N . LEU B 1 3 ? -11.648 -2.465 4.234 1 63.06 3 LEU B N 1
ATOM 1224 C CA . LEU B 1 3 ? -10.5 -2.891 5.023 1 63.06 3 LEU B CA 1
ATOM 1225 C C . LEU B 1 3 ? -10.828 -2.883 6.512 1 63.06 3 LEU B C 1
ATOM 1227 O O . LEU B 1 3 ? -11.289 -1.871 7.043 1 63.06 3 LEU B O 1
ATOM 1231 N N . THR B 1 4 ? -10.914 -4.125 7.055 1 71.69 4 THR B N 1
ATOM 1232 C CA . THR B 1 4 ? -11.133 -4.16 8.5 1 71.69 4 THR B CA 1
ATOM 1233 C C . THR B 1 4 ? -9.93 -3.598 9.242 1 71.69 4 THR B C 1
ATOM 1235 O O . THR B 1 4 ? -8.812 -3.611 8.719 1 71.69 4 THR B O 1
ATOM 1238 N N . SER B 1 5 ? -10.195 -3.012 10.336 1 80.12 5 SER B N 1
ATOM 1239 C CA . SER B 1 5 ? -9.18 -2.43 11.195 1 80.12 5 SER B CA 1
ATOM 1240 C C . SER B 1 5 ? -8.102 -3.453 11.555 1 80.12 5 SER B C 1
ATOM 1242 O O . SER B 1 5 ? -6.918 -3.119 11.617 1 80.12 5 SER B O 1
ATOM 1244 N N . ASP B 1 6 ? -8.531 -4.68 11.617 1 85.25 6 ASP B N 1
ATOM 1245 C CA . ASP B 1 6 ? -7.586 -5.727 12.008 1 85.25 6 ASP B CA 1
ATOM 1246 C C . ASP B 1 6 ? -6.551 -5.965 10.914 1 85.25 6 ASP B C 1
ATOM 1248 O O . ASP B 1 6 ? -5.355 -6.082 11.195 1 85.25 6 ASP B O 1
ATOM 1252 N N . THR B 1 7 ? -6.992 -5.996 9.727 1 86.56 7 THR B N 1
ATOM 1253 C CA . THR B 1 7 ? -6.086 -6.242 8.609 1 86.56 7 THR B CA 1
ATOM 1254 C C . THR B 1 7 ? -5.078 -5.109 8.469 1 86.56 7 THR B C 1
ATOM 1256 O O . THR B 1 7 ? -3.883 -5.352 8.281 1 86.56 7 THR B O 1
ATOM 1259 N N . LEU B 1 8 ? -5.5 -3.939 8.609 1 91.94 8 LEU B N 1
ATOM 1260 C CA . LEU B 1 8 ? -4.617 -2.783 8.492 1 91.94 8 LEU B CA 1
ATOM 1261 C C . LEU B 1 8 ? -3.562 -2.795 9.594 1 91.94 8 LEU B C 1
ATOM 1263 O O . LEU B 1 8 ? -2.398 -2.469 9.352 1 91.94 8 LEU B O 1
ATOM 1267 N N . GLU B 1 9 ? -4.02 -3.236 10.695 1 93.94 9 GLU B N 1
ATOM 1268 C CA . GLU B 1 9 ? -3.098 -3.303 11.828 1 93.94 9 GLU B CA 1
ATOM 1269 C C . GLU B 1 9 ? -2.027 -4.367 11.602 1 93.94 9 GLU B C 1
ATOM 1271 O O . GLU B 1 9 ? -0.853 -4.148 11.898 1 93.94 9 GLU B O 1
ATOM 1276 N N . ARG B 1 10 ? -2.412 -5.484 11.125 1 95.38 10 ARG B N 1
ATOM 1277 C CA . ARG B 1 10 ? -1.468 -6.57 10.875 1 95.38 10 ARG B CA 1
ATOM 1278 C C . ARG B 1 10 ? -0.44 -6.168 9.82 1 95.38 10 ARG B C 1
ATOM 1280 O O . ARG B 1 10 ? 0.746 -6.477 9.953 1 95.38 10 ARG B O 1
ATOM 1287 N N . LEU B 1 11 ? -0.909 -5.527 8.781 1 96.75 11 LEU B N 1
ATOM 1288 C CA . LEU B 1 11 ? 0.008 -5.07 7.742 1 96.75 11 LEU B CA 1
ATOM 1289 C C . LEU B 1 11 ? 0.973 -4.023 8.289 1 96.75 11 LEU B C 1
ATOM 1291 O O . LEU B 1 11 ? 2.172 -4.074 8 1 96.75 11 LEU B O 1
ATOM 1295 N N . ALA B 1 12 ? 0.412 -3.09 9.07 1 97.06 12 ALA B N 1
ATOM 1296 C CA . ALA B 1 12 ? 1.249 -2.059 9.672 1 97.06 12 ALA B CA 1
ATOM 1297 C C . ALA B 1 12 ? 2.318 -2.676 10.57 1 97.06 12 ALA B C 1
ATOM 1299 O O . ALA B 1 12 ? 3.482 -2.268 10.531 1 97.06 12 ALA B O 1
ATOM 1300 N N . LEU B 1 13 ? 1.927 -3.633 11.352 1 96.94 13 LEU B N 1
ATOM 1301 C CA . LEU B 1 13 ? 2.865 -4.312 12.234 1 96.94 13 LEU B CA 1
ATOM 1302 C C . LEU B 1 13 ? 3.93 -5.055 11.43 1 96.94 13 LEU B C 1
ATOM 1304 O O . LEU B 1 13 ? 5.105 -5.059 11.805 1 96.94 13 LEU B O 1
ATOM 1308 N N . ALA B 1 14 ? 3.52 -5.715 10.414 1 97.94 14 ALA B N 1
ATOM 1309 C CA . ALA B 1 14 ? 4.457 -6.449 9.57 1 97.94 14 ALA B CA 1
ATOM 1310 C C . ALA B 1 14 ? 5.52 -5.52 8.992 1 97.94 14 ALA B C 1
ATOM 1312 O O . ALA B 1 14 ? 6.707 -5.852 8.992 1 97.94 14 ALA B O 1
ATOM 1313 N N . TYR B 1 15 ? 5.113 -4.328 8.523 1 97.81 15 TYR B N 1
ATOM 1314 C CA . TYR B 1 15 ? 6.066 -3.408 7.914 1 97.81 15 TYR B CA 1
ATOM 1315 C C . TYR B 1 15 ? 6.895 -2.695 8.977 1 97.81 15 TYR B C 1
ATOM 1317 O O . TYR B 1 15 ? 8.07 -2.385 8.75 1 97.81 15 TYR B O 1
ATOM 1325 N N . ASP B 1 16 ? 6.277 -2.492 10.156 1 97.81 16 ASP B N 1
ATOM 1326 C CA . ASP B 1 16 ? 7.062 -1.989 11.281 1 97.81 16 ASP B CA 1
ATOM 1327 C C . ASP B 1 16 ? 8.211 -2.939 11.617 1 97.81 16 ASP B C 1
ATOM 1329 O O . ASP B 1 16 ? 9.312 -2.498 11.961 1 97.81 16 ASP B O 1
ATOM 1333 N N . GLY B 1 17 ? 7.977 -4.211 11.445 1 97.06 17 GLY B N 1
ATOM 1334 C CA . GLY B 1 17 ? 8.992 -5.219 11.695 1 97.06 17 GLY B CA 1
ATOM 1335 C C . GLY B 1 17 ? 9.758 -5.617 10.445 1 97.06 17 GLY B C 1
ATOM 1336 O O . GLY B 1 17 ? 10.555 -6.559 10.469 1 97.06 17 GLY B O 1
ATOM 1337 N N . ALA B 1 18 ? 9.516 -5.051 9.352 1 96.38 18 ALA B N 1
ATOM 1338 C CA . ALA B 1 18 ? 10.125 -5.34 8.055 1 96.38 18 ALA B CA 1
ATOM 1339 C C . ALA B 1 18 ? 10.016 -6.82 7.711 1 96.38 18 ALA B C 1
ATOM 1341 O O . ALA B 1 18 ? 10.977 -7.43 7.238 1 96.38 18 ALA B O 1
ATOM 1342 N N . SER B 1 19 ? 8.984 -7.391 8.07 1 97.25 19 SER B N 1
ATOM 1343 C CA . SER B 1 19 ? 8.773 -8.812 7.812 1 97.25 19 SER B CA 1
ATOM 1344 C C . SER B 1 19 ? 7.938 -9.031 6.555 1 97.25 19 SER B C 1
ATOM 1346 O O . SER B 1 19 ? 6.711 -8.922 6.59 1 97.25 19 SER B O 1
ATOM 1348 N N . ALA B 1 20 ? 8.602 -9.445 5.461 1 97.25 20 ALA B N 1
ATOM 1349 C CA . ALA B 1 20 ? 7.887 -9.734 4.219 1 97.25 20 ALA B CA 1
ATOM 1350 C C . ALA B 1 20 ? 6.918 -10.898 4.402 1 97.25 20 ALA B C 1
ATOM 1352 O O . ALA B 1 20 ? 5.742 -10.797 4.047 1 97.25 20 ALA B O 1
ATOM 1353 N N . PRO B 1 21 ? 7.305 -12 5.062 1 97.12 21 PRO B N 1
ATOM 1354 C CA . PRO B 1 21 ? 6.363 -13.109 5.246 1 97.12 21 PRO B CA 1
ATOM 1355 C C . PRO B 1 21 ? 5.113 -12.695 6.02 1 97.12 21 PRO B C 1
ATOM 1357 O O . PRO B 1 21 ? 4.004 -13.102 5.656 1 97.12 21 PRO B O 1
ATOM 1360 N N . ALA B 1 22 ? 5.297 -11.891 7.059 1 97.69 22 ALA B N 1
ATOM 1361 C CA . ALA B 1 22 ? 4.141 -11.445 7.828 1 97.69 22 ALA B CA 1
ATOM 1362 C C . ALA B 1 22 ? 3.234 -10.547 6.988 1 97.69 22 ALA B C 1
ATOM 1364 O O . ALA B 1 22 ? 2.008 -10.625 7.094 1 97.69 22 ALA B O 1
ATOM 1365 N N . ALA B 1 23 ? 3.838 -9.68 6.172 1 97.94 23 ALA B N 1
ATOM 1366 C CA . ALA B 1 23 ? 3.051 -8.828 5.285 1 97.94 23 ALA B CA 1
ATOM 1367 C C . ALA B 1 23 ? 2.252 -9.656 4.289 1 97.94 23 ALA B C 1
ATOM 1369 O O . ALA B 1 23 ? 1.066 -9.398 4.066 1 97.94 23 ALA B O 1
ATOM 1370 N N . PHE B 1 24 ? 2.873 -10.664 3.703 1 98.44 24 PHE B N 1
ATOM 1371 C CA . PHE B 1 24 ? 2.215 -11.508 2.719 1 98.44 24 PHE B CA 1
ATOM 1372 C C . PHE B 1 24 ? 1.044 -12.258 3.344 1 98.44 24 PHE B C 1
ATOM 1374 O O . PHE B 1 24 ? -0.033 -12.344 2.75 1 98.44 24 PHE B O 1
ATOM 1381 N N . ALA B 1 25 ? 1.272 -12.758 4.531 1 97.75 25 ALA B N 1
ATOM 1382 C CA . ALA B 1 25 ? 0.198 -13.469 5.227 1 97.75 25 ALA B CA 1
ATOM 1383 C C . ALA B 1 25 ? -0.973 -12.531 5.516 1 97.75 25 ALA B C 1
ATOM 1385 O O . ALA B 1 25 ? -2.135 -12.914 5.367 1 97.75 25 ALA B O 1
ATOM 1386 N N . ALA B 1 26 ? -0.691 -11.328 5.965 1 96.75 26 ALA B N 1
ATOM 1387 C CA . ALA B 1 26 ? -1.73 -10.344 6.254 1 96.75 26 ALA B CA 1
ATOM 1388 C C . ALA B 1 26 ? -2.496 -9.969 4.988 1 96.75 26 ALA B C 1
ATOM 1390 O O . ALA B 1 26 ? -3.719 -9.812 5.02 1 96.75 26 ALA B O 1
ATOM 1391 N N . LEU B 1 27 ? -1.79 -9.828 3.896 1 96.75 27 LEU B N 1
ATOM 1392 C CA . LEU B 1 27 ? -2.395 -9.5 2.611 1 96.75 27 LEU B CA 1
ATOM 1393 C C . LEU B 1 27 ? -3.324 -10.617 2.143 1 96.75 27 LEU B C 1
ATOM 1395 O O . LEU B 1 27 ? -4.434 -10.352 1.672 1 96.75 27 LEU B O 1
ATOM 1399 N N . ASP B 1 28 ? -2.834 -11.812 2.26 1 97.5 28 ASP B N 1
ATOM 1400 C CA . ASP B 1 28 ? -3.635 -12.984 1.922 1 97.5 28 ASP B CA 1
ATOM 1401 C C . ASP B 1 28 ? -4.953 -12.992 2.695 1 97.5 28 ASP B C 1
ATOM 1403 O O . ASP B 1 28 ? -6.023 -13.133 2.104 1 97.5 28 ASP B O 1
ATOM 1407 N N . ALA B 1 29 ? -4.859 -12.789 3.973 1 95.19 29 ALA B N 1
ATOM 1408 C CA . ALA B 1 29 ? -6.039 -12.789 4.832 1 95.19 29 ALA B CA 1
ATOM 1409 C C . ALA B 1 29 ? -6.992 -11.656 4.449 1 95.19 29 ALA B C 1
ATOM 1411 O O . ALA B 1 29 ? -8.211 -11.859 4.387 1 95.19 29 ALA B O 1
ATOM 1412 N N . HIS B 1 30 ? -6.453 -10.555 4.137 1 92.62 30 HIS B N 1
ATOM 1413 C CA . HIS B 1 30 ? -7.273 -9.406 3.777 1 92.62 30 HIS B CA 1
ATOM 1414 C C . HIS B 1 30 ? -8.016 -9.641 2.467 1 92.62 30 HIS B C 1
ATOM 1416 O O . HIS B 1 30 ? -9.227 -9.422 2.385 1 92.62 30 HIS B O 1
ATOM 1422 N N . ALA B 1 31 ? -7.301 -10.062 1.482 1 95.31 31 ALA B N 1
ATOM 1423 C CA . ALA B 1 31 ? -7.895 -10.273 0.164 1 95.31 31 ALA B CA 1
ATOM 1424 C C . ALA B 1 31 ? -8.953 -11.367 0.207 1 95.31 31 ALA B C 1
ATOM 1426 O O . ALA B 1 31 ? -9.93 -11.32 -0.543 1 95.31 31 ALA B O 1
ATOM 1427 N N . HIS B 1 32 ? -8.805 -12.305 1.119 1 95.75 32 HIS B N 1
ATOM 1428 C CA . HIS B 1 32 ? -9.711 -13.438 1.207 1 95.75 32 HIS B CA 1
ATOM 1429 C C . HIS B 1 32 ? -11.133 -12.984 1.526 1 95.75 32 HIS B C 1
ATOM 1431 O O . HIS B 1 32 ? -12.102 -13.586 1.056 1 95.75 32 HIS B O 1
ATOM 1437 N N . ALA B 1 33 ? -11.242 -11.984 2.25 1 91.81 33 ALA B N 1
ATOM 1438 C CA . ALA B 1 33 ? -12.547 -11.492 2.664 1 91.81 33 ALA B CA 1
ATOM 1439 C C . ALA B 1 33 ? -13.398 -11.109 1.455 1 91.81 33 ALA B C 1
ATOM 1441 O O . ALA B 1 33 ? -14.617 -11.281 1.467 1 91.81 33 ALA B O 1
ATOM 1442 N N . THR B 1 34 ? -12.789 -10.656 0.42 1 92.31 34 THR B N 1
ATOM 1443 C CA . THR B 1 34 ? -13.5 -10.234 -0.779 1 92.31 34 THR B CA 1
ATOM 1444 C C . THR B 1 34 ? -13.461 -11.32 -1.847 1 92.31 34 THR B C 1
ATOM 1446 O O . THR B 1 34 ? -14.492 -11.641 -2.453 1 92.31 34 THR B O 1
ATOM 1449 N N . LEU B 1 35 ? -12.312 -11.914 -2.023 1 96.81 35 LEU B N 1
ATOM 1450 C CA . LEU B 1 35 ? -12.078 -12.781 -3.172 1 96.81 35 LEU B CA 1
ATOM 1451 C C . LEU B 1 35 ? -12.555 -14.203 -2.885 1 96.81 35 LEU B C 1
ATOM 1453 O O . LEU B 1 35 ? -12.898 -14.945 -3.807 1 96.81 35 LEU B O 1
ATOM 1457 N N . GLY B 1 36 ? -12.531 -14.531 -1.606 1 97.56 36 GLY B N 1
ATOM 1458 C CA . GLY B 1 36 ? -12.852 -15.906 -1.27 1 97.56 36 GLY B CA 1
ATOM 1459 C C . GLY B 1 36 ? -11.938 -16.922 -1.928 1 97.56 36 GLY B C 1
ATOM 1460 O O . GLY B 1 36 ? -12.336 -18.047 -2.188 1 97.56 36 GLY B O 1
ATOM 1461 N N . HIS B 1 37 ? -10.773 -16.5 -2.324 1 98.38 37 HIS B N 1
ATOM 1462 C CA . HIS B 1 37 ? -9.805 -17.422 -2.926 1 98.38 37 HIS B CA 1
ATOM 1463 C C . HIS B 1 37 ? -9.414 -18.516 -1.949 1 98.38 37 HIS B C 1
ATOM 1465 O O . HIS B 1 37 ? -9.43 -18.312 -0.734 1 98.38 37 HIS B O 1
ATOM 1471 N N . THR B 1 38 ? -9.039 -19.672 -2.502 1 98.12 38 THR B N 1
ATOM 1472 C CA . THR B 1 38 ? -8.547 -20.75 -1.641 1 98.12 38 THR B CA 1
ATOM 1473 C C . THR B 1 38 ? -7.078 -21.031 -1.918 1 98.12 38 THR B C 1
ATOM 1475 O O . THR B 1 38 ? -6.488 -21.922 -1.301 1 98.12 38 THR B O 1
ATOM 1478 N N . LEU B 1 39 ? -6.465 -20.281 -2.822 1 98.69 39 LEU B N 1
ATOM 1479 C CA . LEU B 1 39 ? -5.02 -20.297 -3.016 1 98.69 39 LEU B CA 1
ATOM 1480 C C . LEU B 1 39 ? -4.492 -18.891 -3.312 1 98.69 39 LEU B C 1
ATOM 1482 O O . LEU B 1 39 ? -5.004 -18.219 -4.203 1 98.69 39 LEU B O 1
ATOM 1486 N N . CYS B 1 40 ? -3.584 -18.484 -2.562 1 98.88 40 CYS B N 1
ATOM 1487 C CA . CYS B 1 40 ? -2.801 -17.281 -2.797 1 98.88 40 CYS B CA 1
ATOM 1488 C C . CYS B 1 40 ? -1.311 -17.594 -2.85 1 98.88 40 CYS B C 1
ATOM 1490 O O . CYS B 1 40 ? -0.778 -18.25 -1.95 1 98.88 40 CYS B O 1
ATOM 1492 N N . THR B 1 41 ? -0.66 -17.234 -3.895 1 98.75 41 THR B N 1
ATOM 1493 C CA . THR B 1 41 ? 0.796 -17.297 -3.953 1 98.75 41 THR B CA 1
ATOM 1494 C C . THR B 1 41 ? 1.384 -15.93 -4.312 1 98.75 41 THR B C 1
ATOM 1496 O O . THR B 1 41 ? 0.735 -15.125 -4.988 1 98.75 41 THR B O 1
ATOM 1499 N N . ILE B 1 42 ? 2.562 -15.672 -3.828 1 98.88 42 ILE B N 1
ATOM 1500 C CA . ILE B 1 42 ? 3.314 -14.461 -4.137 1 98.88 42 ILE B CA 1
ATOM 1501 C C . ILE B 1 42 ? 4.703 -14.836 -4.648 1 98.88 42 ILE B C 1
ATOM 1503 O O . ILE B 1 42 ? 5.434 -15.578 -3.99 1 98.88 42 ILE B O 1
ATOM 1507 N N . ASN B 1 43 ? 5.012 -14.359 -5.848 1 98.69 43 ASN B N 1
ATOM 1508 C CA . ASN B 1 43 ? 6.254 -14.727 -6.52 1 98.69 43 ASN B CA 1
ATOM 1509 C C . ASN B 1 43 ? 7.156 -13.516 -6.719 1 98.69 43 ASN B C 1
ATOM 1511 O O . ASN B 1 43 ? 6.684 -12.43 -7.055 1 98.69 43 ASN B O 1
ATOM 1515 N N . ARG B 1 44 ? 8.406 -13.727 -6.484 1 98.31 44 ARG B N 1
ATOM 1516 C CA . ARG B 1 44 ? 9.398 -12.766 -6.957 1 98.31 44 ARG B CA 1
ATOM 1517 C C . ARG B 1 44 ? 9.75 -13.016 -8.422 1 98.31 44 ARG B C 1
ATOM 1519 O O . ARG B 1 44 ? 9.805 -14.172 -8.859 1 98.31 44 ARG B O 1
ATOM 1526 N N . HIS B 1 45 ? 9.992 -11.953 -9.133 1 98.12 45 HIS B N 1
ATOM 1527 C CA . HIS B 1 45 ? 10.391 -12.062 -10.531 1 98.12 45 HIS B CA 1
ATOM 1528 C C . HIS B 1 45 ? 11.891 -11.828 -10.688 1 98.12 45 HIS B C 1
ATOM 1530 O O . HIS B 1 45 ? 12.406 -10.781 -10.297 1 98.12 45 HIS B O 1
ATOM 1536 N N . ASP B 1 46 ? 12.617 -12.789 -11.164 1 95.62 46 ASP B N 1
ATOM 1537 C CA . ASP B 1 46 ? 13.969 -12.617 -11.672 1 95.62 46 ASP B CA 1
ATOM 1538 C C . ASP B 1 46 ? 13.961 -12.203 -13.141 1 95.62 46 ASP B C 1
ATOM 1540 O O . ASP B 1 46 ? 13.875 -13.055 -14.031 1 95.62 46 ASP B O 1
ATOM 1544 N N . ALA B 1 47 ? 14.117 -10.977 -13.375 1 94.19 47 ALA B N 1
ATOM 1545 C CA . ALA B 1 47 ? 13.953 -10.406 -14.711 1 94.19 47 ALA B CA 1
ATOM 1546 C C . ALA B 1 47 ? 15.047 -10.906 -15.656 1 94.19 47 ALA B C 1
ATOM 1548 O O . ALA B 1 47 ? 14.797 -11.125 -16.844 1 94.19 47 ALA B O 1
ATOM 1549 N N . GLU B 1 48 ? 16.219 -11.008 -15.133 1 93.06 48 GLU B N 1
ATOM 1550 C CA . GLU B 1 48 ? 17.328 -11.461 -15.961 1 93.06 48 GLU B CA 1
ATOM 1551 C C . GLU B 1 48 ? 17.094 -12.883 -16.469 1 93.06 48 GLU B C 1
ATOM 1553 O O . GLU B 1 48 ? 17.406 -13.188 -17.641 1 93.06 48 GLU B O 1
ATOM 1558 N N . ARG B 1 49 ? 16.547 -13.695 -15.641 1 95.06 49 ARG B N 1
ATOM 1559 C CA . ARG B 1 49 ? 16.359 -15.102 -16 1 95.06 49 ARG B CA 1
ATOM 1560 C C . ARG B 1 49 ? 14.922 -15.359 -16.453 1 95.06 49 ARG B C 1
ATOM 1562 O O . ARG B 1 49 ? 14.586 -16.469 -16.859 1 95.06 49 ARG B O 1
ATOM 1569 N N . MET B 1 50 ? 14.133 -14.344 -16.391 1 95.94 50 MET B N 1
ATOM 1570 C CA . MET B 1 50 ? 12.719 -14.469 -16.703 1 95.94 50 MET B CA 1
ATOM 1571 C C . MET B 1 50 ? 12.094 -15.648 -15.969 1 95.94 50 MET B C 1
ATOM 1573 O O . MET B 1 50 ? 11.445 -16.5 -16.578 1 95.94 50 MET B O 1
ATOM 1577 N N . ARG B 1 51 ? 12.305 -15.672 -14.664 1 97.31 51 ARG B N 1
ATOM 1578 C CA . ARG B 1 51 ? 11.773 -16.703 -13.773 1 97.31 51 ARG B CA 1
ATOM 1579 C C . ARG B 1 51 ? 11.023 -16.078 -12.602 1 97.31 51 ARG B C 1
ATOM 1581 O O . ARG B 1 51 ? 11.336 -14.953 -12.188 1 97.31 51 ARG B O 1
ATOM 1588 N N . VAL B 1 52 ? 10.078 -16.844 -12.188 1 97.75 52 VAL B N 1
ATOM 1589 C CA . VAL B 1 52 ? 9.43 -16.453 -10.938 1 97.75 52 VAL B CA 1
ATOM 1590 C C . VAL B 1 52 ? 9.742 -17.484 -9.852 1 97.75 52 VAL B C 1
ATOM 1592 O O . VAL B 1 52 ? 9.805 -18.688 -10.125 1 97.75 52 VAL B O 1
ATOM 1595 N N . VAL B 1 53 ? 10.008 -16.953 -8.656 1 97.81 53 VAL B N 1
ATOM 1596 C CA . VAL B 1 53 ? 10.266 -17.797 -7.48 1 97.81 53 VAL B CA 1
ATOM 1597 C C . VAL B 1 53 ? 9.219 -17.516 -6.406 1 97.81 53 VAL B C 1
ATOM 1599 O O . VAL B 1 53 ? 8.984 -16.359 -6.043 1 97.81 53 VAL B O 1
ATOM 1602 N N . ARG B 1 54 ? 8.578 -18.562 -5.965 1 98.56 54 ARG B N 1
ATOM 1603 C CA . ARG B 1 54 ? 7.496 -18.406 -4.996 1 98.56 54 ARG B CA 1
ATOM 1604 C C . ARG B 1 54 ? 8.039 -18.031 -3.623 1 98.56 54 ARG B C 1
ATOM 1606 O O . ARG B 1 54 ? 8.859 -18.766 -3.057 1 98.56 54 ARG B O 1
ATOM 1613 N N . LEU B 1 55 ? 7.578 -16.906 -3.123 1 98.38 55 LEU B N 1
ATOM 1614 C CA . LEU B 1 55 ? 7.984 -16.422 -1.809 1 98.38 55 LEU B CA 1
ATOM 1615 C C . LEU B 1 55 ? 6.992 -16.859 -0.735 1 98.38 55 LEU B C 1
ATOM 1617 O O . LEU B 1 55 ? 7.367 -17.031 0.427 1 98.38 55 LEU B O 1
ATOM 1621 N N . TYR B 1 56 ? 5.754 -16.984 -1.053 1 98.81 56 TYR B N 1
ATOM 1622 C CA . TYR B 1 56 ? 4.652 -17.25 -0.135 1 98.81 56 TYR B CA 1
ATOM 1623 C C . TYR B 1 56 ? 3.588 -18.125 -0.79 1 98.81 56 TYR B C 1
ATOM 1625 O O . TYR B 1 56 ? 3.352 -18.016 -1.996 1 98.81 56 TYR B O 1
ATOM 1633 N N . SER B 1 57 ? 3.002 -18.906 0.045 1 98.69 57 SER B N 1
ATOM 1634 C CA . SER B 1 57 ? 1.859 -19.719 -0.357 1 98.69 57 SER B CA 1
ATOM 1635 C C . SER B 1 57 ? 0.872 -19.891 0.793 1 98.69 57 SER B C 1
ATOM 1637 O O . SER B 1 57 ? 1.274 -20.141 1.932 1 98.69 57 SER B O 1
ATOM 1639 N N . SER B 1 58 ? -0.434 -19.766 0.454 1 98.38 58 SER B N 1
ATOM 1640 C CA . SER B 1 58 ? -1.454 -20.047 1.456 1 98.38 58 SER B CA 1
ATOM 1641 C C . SER B 1 58 ? -1.673 -21.547 1.604 1 98.38 58 SER B C 1
ATOM 1643 O O . SER B 1 58 ? -2.359 -22 2.525 1 98.38 58 SER B O 1
ATOM 1645 N N . ASN B 1 59 ? -1.209 -22.312 0.732 1 97.94 59 ASN B N 1
ATOM 1646 C CA . ASN B 1 59 ? -1.215 -23.781 0.736 1 97.94 59 ASN B CA 1
ATOM 1647 C C . ASN B 1 59 ? 0.17 -24.344 0.44 1 97.94 59 ASN B C 1
ATOM 1649 O O . ASN B 1 59 ? 0.437 -24.797 -0.676 1 97.94 59 ASN B O 1
ATOM 1653 N N . ALA B 1 60 ? 0.956 -24.469 1.414 1 96.75 60 ALA B N 1
ATOM 1654 C CA . ALA B 1 60 ? 2.369 -24.797 1.258 1 96.75 60 ALA B CA 1
ATOM 1655 C C . ALA B 1 60 ? 2.549 -26.25 0.842 1 96.75 60 ALA B C 1
ATOM 1657 O O . ALA B 1 60 ? 3.562 -26.609 0.239 1 96.75 60 ALA B O 1
ATOM 1658 N N . ALA B 1 61 ? 1.634 -27.078 1.188 1 96.69 61 ALA B N 1
ATOM 1659 C CA . ALA B 1 61 ? 1.719 -28.484 0.787 1 96.69 61 ALA B CA 1
ATOM 1660 C C . ALA B 1 61 ? 1.618 -28.625 -0.729 1 96.69 61 ALA B C 1
ATOM 1662 O O . ALA B 1 61 ? 2.438 -29.312 -1.35 1 96.69 61 ALA B O 1
ATOM 1663 N N . ALA B 1 62 ? 0.686 -27.984 -1.388 1 96.56 62 ALA B N 1
ATOM 1664 C CA . ALA B 1 62 ? 0.457 -28.094 -2.826 1 96.56 62 ALA B CA 1
ATOM 1665 C C . ALA B 1 62 ? 1.412 -27.188 -3.6 1 96.56 62 ALA B C 1
ATOM 1667 O O . ALA B 1 62 ? 1.872 -27.547 -4.688 1 96.56 62 ALA B O 1
ATOM 1668 N N . TYR B 1 63 ? 1.668 -26 -3.025 1 97.5 63 TYR B N 1
ATOM 1669 C CA . TYR B 1 63 ? 2.521 -24.984 -3.652 1 97.5 63 TYR B CA 1
ATOM 1670 C C . TYR B 1 63 ? 3.553 -24.453 -2.664 1 97.5 63 TYR B C 1
ATOM 1672 O O . TYR B 1 63 ? 3.439 -23.328 -2.186 1 97.5 63 TYR B O 1
ATOM 1680 N N . PRO B 1 64 ? 4.594 -25.172 -2.439 1 97.69 64 PRO B N 1
ATOM 1681 C CA . PRO B 1 64 ? 5.551 -24.781 -1.398 1 97.69 64 PRO B CA 1
ATOM 1682 C C . PRO B 1 64 ? 6.387 -23.562 -1.783 1 97.69 64 PRO B C 1
ATOM 1684 O O . PRO B 1 64 ? 6.797 -23.438 -2.939 1 97.69 64 PRO B O 1
ATOM 1687 N N . PRO B 1 65 ? 6.684 -22.656 -0.823 1 97.81 65 PRO B N 1
ATOM 1688 C CA . PRO B 1 65 ? 7.656 -21.594 -1.089 1 97.81 65 PRO B CA 1
ATOM 1689 C C . PRO B 1 65 ? 8.977 -22.125 -1.645 1 97.81 65 PRO B C 1
ATOM 1691 O O . PRO B 1 65 ? 9.391 -23.234 -1.304 1 97.81 65 PRO B O 1
ATOM 1694 N N . GLY B 1 66 ? 9.609 -21.328 -2.465 1 96.62 66 GLY B N 1
ATOM 1695 C CA . GLY B 1 66 ? 10.852 -21.734 -3.094 1 96.62 66 GLY B CA 1
ATOM 1696 C C . GLY B 1 66 ? 10.656 -22.312 -4.48 1 96.62 66 GLY B C 1
ATOM 1697 O O . GLY B 1 66 ? 11.609 -22.391 -5.266 1 96.62 66 GLY B O 1
ATOM 1698 N N . GLY B 1 67 ? 9.445 -22.828 -4.758 1 96 67 GLY B N 1
ATOM 1699 C CA . GLY B 1 67 ? 9.148 -23.25 -6.117 1 96 67 GLY B CA 1
ATOM 1700 C C . GLY B 1 67 ? 9.383 -22.156 -7.148 1 96 67 GLY B C 1
ATOM 1701 O O . GLY B 1 67 ? 9.117 -20.984 -6.887 1 96 67 GLY B O 1
ATOM 1702 N N . SER B 1 68 ? 9.906 -22.594 -8.328 1 96 68 SER B N 1
ATOM 1703 C CA . SER B 1 68 ? 10.234 -21.641 -9.391 1 96 68 SER B CA 1
ATOM 1704 C C . SER B 1 68 ? 9.703 -22.109 -10.742 1 96 68 SER B C 1
ATOM 1706 O O . SER B 1 68 ? 9.469 -23.297 -10.945 1 96 68 SER B O 1
ATOM 1708 N N . LYS B 1 69 ? 9.398 -21.141 -11.539 1 95.44 69 LYS B N 1
ATOM 1709 C CA . LYS B 1 69 ? 8.938 -21.406 -12.891 1 95.44 69 LYS B CA 1
ATOM 1710 C C . LYS B 1 69 ? 9.664 -20.531 -13.906 1 95.44 69 LYS B C 1
ATOM 1712 O O . LYS B 1 69 ? 9.898 -19.344 -13.656 1 95.44 69 LYS B O 1
ATOM 1717 N N . ASP B 1 70 ? 10.039 -21.188 -14.945 1 95.81 70 ASP B N 1
ATOM 1718 C CA . ASP B 1 70 ? 10.562 -20.453 -16.094 1 95.81 70 ASP B CA 1
ATOM 1719 C C . ASP B 1 70 ? 9.43 -19.875 -16.938 1 95.81 70 ASP B C 1
ATOM 1721 O O . ASP B 1 70 ? 8.508 -20.594 -17.328 1 95.81 70 ASP B O 1
ATOM 1725 N N . LYS B 1 71 ? 9.484 -18.562 -17.219 1 94.94 71 LYS B N 1
ATOM 1726 C CA . LYS B 1 71 ? 8.398 -17.906 -17.953 1 94.94 71 LYS B CA 1
ATOM 1727 C C . LYS B 1 71 ? 8.891 -17.359 -19.297 1 94.94 71 LYS B C 1
ATOM 1729 O O . LYS B 1 71 ? 8.172 -16.641 -19.984 1 94.94 71 LYS B O 1
ATOM 1734 N N . ARG B 1 72 ? 10.078 -17.766 -19.719 1 93.5 72 ARG B N 1
ATOM 1735 C CA . ARG B 1 72 ? 10.625 -17.312 -21 1 93.5 72 ARG B CA 1
ATOM 1736 C C . ARG B 1 72 ? 9.742 -17.766 -22.156 1 93.5 72 ARG B C 1
ATOM 1738 O O . ARG B 1 72 ? 9.391 -18.938 -22.25 1 93.5 72 ARG B O 1
ATOM 1745 N N . GLY B 1 73 ? 9.352 -16.734 -22.906 1 93.31 73 GLY B N 1
ATOM 1746 C CA . GLY B 1 73 ? 8.656 -17.047 -24.141 1 93.31 73 GLY B CA 1
ATOM 1747 C C . GLY B 1 73 ? 7.188 -17.359 -23.938 1 93.31 73 GLY B C 1
ATOM 1748 O O . GLY B 1 73 ? 6.492 -17.734 -24.875 1 93.31 73 GLY B O 1
ATOM 1749 N N . THR B 1 74 ? 6.695 -17.281 -22.781 1 94.12 74 THR B N 1
ATOM 1750 C CA . THR B 1 74 ? 5.289 -17.578 -22.562 1 94.12 74 THR B CA 1
ATOM 1751 C C . THR B 1 74 ? 4.43 -16.344 -22.797 1 94.12 74 THR B C 1
ATOM 1753 O O . THR B 1 74 ? 4.871 -15.219 -22.547 1 94.12 74 THR B O 1
ATOM 1756 N N . ALA B 1 75 ? 3.219 -16.578 -23.266 1 94.38 75 ALA B N 1
ATOM 1757 C CA . ALA B 1 75 ? 2.27 -15.484 -23.438 1 94.38 75 ALA B CA 1
ATOM 1758 C C . ALA B 1 75 ? 1.957 -14.828 -22.094 1 94.38 75 ALA B C 1
ATOM 1760 O O . ALA B 1 75 ? 1.857 -13.602 -22.016 1 94.38 75 ALA B O 1
ATOM 1761 N N . TRP B 1 76 ? 1.781 -15.602 -21.094 1 95.81 76 TRP B N 1
ATOM 1762 C CA . TRP B 1 76 ? 1.531 -15.094 -19.75 1 95.81 76 TRP B CA 1
ATOM 1763 C C . TRP B 1 76 ? 2.682 -14.211 -19.266 1 95.81 76 TRP B C 1
ATOM 1765 O O . TRP B 1 76 ? 2.457 -13.125 -18.734 1 95.81 76 TRP B O 1
ATOM 1775 N N . GLY B 1 77 ? 3.922 -14.703 -19.406 1 96.94 77 GLY B N 1
ATOM 1776 C CA . GLY B 1 77 ? 5.094 -13.938 -19 1 96.94 77 GLY B CA 1
ATOM 1777 C C . GLY B 1 77 ? 5.191 -12.586 -19.688 1 96.94 77 GLY B C 1
ATOM 1778 O O . GLY B 1 77 ? 5.512 -11.578 -19.047 1 96.94 77 GLY B O 1
ATOM 1779 N N . ARG B 1 78 ? 4.965 -12.562 -21 1 96.81 78 ARG B N 1
ATOM 1780 C CA . ARG B 1 78 ? 4.961 -11.289 -21.719 1 96.81 78 ARG B CA 1
ATOM 1781 C C . ARG B 1 78 ? 3.893 -10.352 -21.172 1 96.81 78 ARG B C 1
ATOM 1783 O O . ARG B 1 78 ? 4.176 -9.195 -20.859 1 96.81 78 ARG B O 1
ATOM 1790 N N . HIS B 1 79 ? 2.68 -10.867 -20.969 1 97.62 79 HIS B N 1
ATOM 1791 C CA . HIS B 1 79 ? 1.528 -10.07 -20.547 1 97.62 79 HIS B CA 1
ATOM 1792 C C . HIS B 1 79 ? 1.705 -9.531 -19.141 1 97.62 79 HIS B C 1
ATOM 1794 O O . HIS B 1 79 ? 1.528 -8.336 -18.906 1 97.62 79 HIS B O 1
ATOM 1800 N N . VAL B 1 80 ? 2.082 -10.391 -18.188 1 98.31 80 VAL B N 1
ATOM 1801 C CA . VAL B 1 80 ? 2.086 -10.031 -16.766 1 98.31 80 VAL B CA 1
ATOM 1802 C C . VAL B 1 80 ? 3.438 -9.43 -16.391 1 98.31 80 VAL B C 1
ATOM 1804 O O . VAL B 1 80 ? 3.498 -8.359 -15.781 1 98.31 80 VAL B O 1
ATOM 1807 N N . LEU B 1 81 ? 4.523 -10.039 -16.797 1 98.25 81 LEU B N 1
ATOM 1808 C CA . LEU B 1 81 ? 5.832 -9.641 -16.281 1 98.25 81 LEU B CA 1
ATOM 1809 C C . LEU B 1 81 ? 6.426 -8.523 -17.125 1 98.25 81 LEU B C 1
ATOM 1811 O O . LEU B 1 81 ? 6.984 -7.562 -16.578 1 98.25 81 LEU B O 1
ATOM 1815 N N . LEU B 1 82 ? 6.355 -8.594 -18.422 1 97.81 82 LEU B N 1
ATOM 1816 C CA . LEU B 1 82 ? 7.004 -7.617 -19.297 1 97.81 82 LEU B CA 1
ATOM 1817 C C . LEU B 1 82 ? 6.082 -6.434 -19.562 1 97.81 82 LEU B C 1
ATOM 1819 O O . LEU B 1 82 ? 6.5 -5.277 -19.453 1 97.81 82 LEU B O 1
ATOM 1823 N N . GLU B 1 83 ? 4.805 -6.727 -19.891 1 97.81 83 GLU B N 1
ATOM 1824 C CA . GLU B 1 83 ? 3.857 -5.66 -20.203 1 97.81 83 GLU B CA 1
ATOM 1825 C C . GLU B 1 83 ? 3.182 -5.145 -18.922 1 97.81 83 GLU B C 1
ATOM 1827 O O . GLU B 1 83 ? 2.467 -4.141 -18.969 1 97.81 83 GLU B O 1
ATOM 1832 N N . ARG B 1 84 ? 3.355 -5.832 -17.781 1 98 84 ARG B N 1
ATOM 1833 C CA . ARG B 1 84 ? 2.918 -5.387 -16.469 1 98 84 ARG B CA 1
ATOM 1834 C C . ARG B 1 84 ? 1.405 -5.199 -16.422 1 98 84 ARG B C 1
ATOM 1836 O O . ARG B 1 84 ? 0.913 -4.195 -15.914 1 98 84 ARG B O 1
ATOM 1843 N N . GLN B 1 85 ? 0.729 -6.164 -17.047 1 97.62 85 GLN B N 1
ATOM 1844 C CA . GLN B 1 85 ? -0.729 -6.141 -17.094 1 97.62 85 GLN B CA 1
ATOM 1845 C C . GLN B 1 85 ? -1.318 -7.223 -16.188 1 97.62 85 GLN B C 1
ATOM 1847 O O . GLN B 1 85 ? -0.791 -8.336 -16.109 1 97.62 85 GLN B O 1
ATOM 1852 N N . VAL B 1 86 ? -2.391 -6.887 -15.5 1 98.38 86 VAL B N 1
ATOM 1853 C CA . VAL B 1 86 ? -3.125 -7.855 -14.688 1 98.38 86 VAL B CA 1
ATOM 1854 C C . VAL B 1 86 ? -3.705 -8.945 -15.594 1 98.38 86 VAL B C 1
ATOM 1856 O O . VAL B 1 86 ? -4.23 -8.648 -16.672 1 98.38 86 VAL B O 1
ATOM 1859 N N . PHE B 1 87 ? -3.506 -10.172 -15.195 1 98.56 87 PHE B N 1
ATOM 1860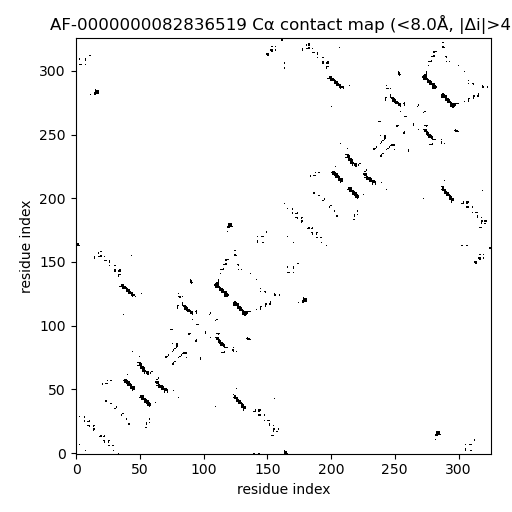 C CA . PHE B 1 87 ? -4.117 -11.289 -15.906 1 98.56 87 PHE B CA 1
ATOM 1861 C C . PHE B 1 87 ? -5.371 -11.766 -15.18 1 98.56 87 PHE B C 1
ATOM 1863 O O . PHE B 1 87 ? -5.355 -11.969 -13.969 1 98.56 87 PHE B O 1
ATOM 1870 N N . ILE B 1 88 ? -6.449 -11.922 -15.922 1 98.5 88 ILE B N 1
ATOM 1871 C CA . ILE B 1 88 ? -7.723 -12.414 -15.406 1 98.5 88 ILE B CA 1
ATOM 1872 C C . ILE B 1 88 ? -8.172 -13.625 -16.219 1 98.5 88 ILE B C 1
ATOM 1874 O O . ILE B 1 88 ? -8.344 -13.531 -17.438 1 98.5 88 ILE B O 1
ATOM 1878 N N . GLY B 1 89 ? -8.305 -14.727 -15.555 1 97.94 89 GLY B N 1
ATOM 1879 C CA . GLY B 1 89 ? -8.836 -15.93 -16.156 1 97.94 89 GLY B CA 1
ATOM 1880 C C . GLY B 1 89 ? -10.094 -16.438 -15.477 1 97.94 89 GLY B C 1
ATOM 1881 O O . GLY B 1 89 ? -10.062 -16.766 -14.289 1 97.94 89 GLY B O 1
ATOM 1882 N N . GLU B 1 90 ? -11.211 -16.531 -16.234 1 98 90 GLU B N 1
ATOM 1883 C CA . GLU B 1 90 ? -12.469 -17.047 -15.727 1 98 90 GLU B CA 1
ATOM 1884 C C . GLU B 1 90 ? -12.797 -18.406 -16.328 1 98 90 GLU B C 1
ATOM 1886 O O . GLU B 1 90 ? -12.883 -18.547 -17.547 1 98 90 GLU B O 1
ATOM 1891 N N . GLY B 1 91 ? -12.984 -19.328 -15.367 1 97.06 91 GLY B N 1
ATOM 1892 C CA . GLY B 1 91 ? -13.336 -20.672 -15.805 1 97.06 91 GLY B CA 1
ATOM 1893 C C . GLY B 1 91 ? -12.125 -21.562 -16.016 1 97.06 91 GLY B C 1
ATOM 1894 O O . GLY B 1 91 ? -11.023 -21.062 -16.25 1 97.06 91 GLY B O 1
ATOM 1895 N N . VAL B 1 92 ? -12.344 -22.859 -16.031 1 94.69 92 VAL B N 1
ATOM 1896 C CA . VAL B 1 92 ? -11.281 -23.859 -16.109 1 94.69 92 VAL B CA 1
ATOM 1897 C C . VAL B 1 92 ? -10.617 -23.797 -17.484 1 94.69 92 VAL B C 1
ATOM 1899 O O . VAL B 1 92 ? -9.414 -24.031 -17.609 1 94.69 92 VAL B O 1
ATOM 1902 N N . ASP B 1 93 ? -11.312 -23.391 -18.484 1 95.69 93 ASP B N 1
ATOM 1903 C CA . ASP B 1 93 ? -10.75 -23.328 -19.828 1 95.69 93 ASP B CA 1
ATOM 1904 C C . ASP B 1 93 ? -9.664 -22.266 -19.922 1 95.69 93 ASP B C 1
ATOM 1906 O O . ASP B 1 93 ? -8.625 -22.484 -20.562 1 95.69 93 ASP B O 1
ATOM 1910 N N . ALA B 1 94 ? -9.945 -21.141 -19.312 1 94.69 94 ALA B N 1
ATOM 1911 C CA . ALA B 1 94 ? -8.945 -20.078 -19.297 1 94.69 94 ALA B CA 1
ATOM 1912 C C . ALA B 1 94 ? -7.676 -20.547 -18.578 1 94.69 94 ALA B C 1
ATOM 1914 O O . ALA B 1 94 ? -6.562 -20.25 -19.016 1 94.69 94 ALA B O 1
ATOM 1915 N N . ILE B 1 95 ? -7.863 -21.25 -17.484 1 94.31 95 ILE B N 1
ATOM 1916 C CA . ILE B 1 95 ? -6.734 -21.75 -16.703 1 94.31 95 ILE B CA 1
ATOM 1917 C C . ILE B 1 95 ? -5.957 -22.766 -17.531 1 94.31 95 ILE B C 1
ATOM 1919 O O . ILE B 1 95 ? -4.727 -22.719 -17.594 1 94.31 95 ILE B O 1
ATOM 1923 N N . ARG B 1 96 ? -6.629 -23.609 -18.234 1 94 96 ARG B N 1
ATOM 1924 C CA . ARG B 1 96 ? -6 -24.641 -19.047 1 94 96 ARG B CA 1
ATOM 1925 C C . ARG B 1 96 ? -5.164 -24.016 -20.156 1 94 96 ARG B C 1
ATOM 1927 O O . ARG B 1 96 ? -4.113 -24.547 -20.531 1 94 96 ARG B O 1
ATOM 1934 N N . GLU B 1 97 ? -5.602 -22.938 -20.641 1 92.75 97 GLU B N 1
ATOM 1935 C CA . GLU B 1 97 ? -4.945 -22.281 -21.766 1 92.75 97 GLU B CA 1
ATOM 1936 C C . GLU B 1 97 ? -3.605 -21.672 -21.344 1 92.75 97 GLU B C 1
ATOM 1938 O O . GLU B 1 97 ? -2.646 -21.688 -22.125 1 92.75 97 GLU B O 1
ATOM 1943 N N . PHE B 1 98 ? -3.516 -21.281 -20.094 1 89.69 98 PHE B N 1
ATOM 1944 C CA . PHE B 1 98 ? -2.361 -20.469 -19.75 1 89.69 98 PHE B CA 1
ATOM 1945 C C . PHE B 1 98 ? -1.476 -21.156 -18.734 1 89.69 98 PHE B C 1
ATOM 1947 O O . PHE B 1 98 ? -0.314 -20.781 -18.547 1 89.69 98 PHE B O 1
ATOM 1954 N N . PHE B 1 99 ? -1.979 -22.172 -18.078 1 91.38 99 PHE B N 1
ATOM 1955 C CA . PHE B 1 99 ? -1.239 -22.766 -16.984 1 91.38 99 PHE B CA 1
ATOM 1956 C C . PHE B 1 99 ? -0.925 -24.234 -17.281 1 91.38 99 PHE B C 1
ATOM 1958 O O . PHE B 1 99 ? -1.834 -25.062 -17.391 1 91.38 99 PHE B O 1
ATOM 1965 N N . ASP B 1 100 ? 0.376 -24.547 -17.234 1 90.56 100 ASP B N 1
ATOM 1966 C CA . ASP B 1 100 ? 0.814 -25.922 -17.5 1 90.56 100 ASP B CA 1
ATOM 1967 C C . ASP B 1 100 ? 0.426 -26.859 -16.375 1 90.56 100 ASP B C 1
ATOM 1969 O O . ASP B 1 100 ? 0.276 -28.062 -16.578 1 90.56 100 ASP B O 1
ATOM 1973 N N . ASP B 1 101 ? 0.3 -26.297 -15.234 1 92.88 101 ASP B N 1
ATOM 1974 C CA . ASP B 1 101 ? -0.063 -27.094 -14.062 1 92.88 101 ASP B CA 1
ATOM 1975 C C . ASP B 1 101 ? -1.573 -27.078 -13.844 1 92.88 101 ASP B C 1
ATOM 1977 O O . ASP B 1 101 ? -2.039 -27.188 -12.711 1 92.88 101 ASP B O 1
ATOM 1981 N N . HIS B 1 102 ? -2.373 -26.906 -14.914 1 94.31 102 HIS B N 1
ATOM 1982 C CA . HIS B 1 102 ? -3.824 -26.781 -14.836 1 94.31 102 HIS B CA 1
ATOM 1983 C C . HIS B 1 102 ? -4.441 -28.016 -14.172 1 94.31 102 HIS B C 1
ATOM 1985 O O . HIS B 1 102 ? -5.457 -27.906 -13.477 1 94.31 102 HIS B O 1
ATOM 1991 N N . ASP B 1 103 ? -3.895 -29.203 -14.336 1 95.25 103 ASP B N 1
ATOM 1992 C CA . ASP B 1 103 ? -4.434 -30.391 -13.688 1 95.25 103 ASP B CA 1
ATOM 1993 C C . ASP B 1 103 ? -4.379 -30.266 -12.172 1 95.25 103 ASP B C 1
ATOM 1995 O O . ASP B 1 103 ? -5.344 -30.578 -11.477 1 95.25 103 ASP B O 1
ATOM 1999 N N . ALA B 1 104 ? -3.238 -29.812 -11.672 1 94.06 104 ALA B N 1
ATOM 2000 C CA . ALA B 1 104 ? -3.082 -29.594 -10.242 1 94.06 104 ALA B CA 1
ATOM 2001 C C . ALA B 1 104 ? -4.066 -28.547 -9.734 1 94.06 104 ALA B C 1
ATOM 2003 O O . ALA B 1 104 ? -4.688 -28.719 -8.68 1 94.06 104 ALA B O 1
ATOM 2004 N N . ILE B 1 105 ? -4.258 -27.422 -10.445 1 96.62 105 ILE B N 1
ATOM 2005 C CA . ILE B 1 105 ? -5.16 -26.344 -10.094 1 96.62 105 ILE B CA 1
ATOM 2006 C C . ILE B 1 105 ? -6.602 -26.844 -10.07 1 96.62 105 ILE B C 1
ATOM 2008 O O . ILE B 1 105 ? -7.352 -26.562 -9.133 1 96.62 105 ILE B O 1
ATOM 2012 N N . GLN B 1 106 ? -6.938 -27.688 -11.047 1 95.62 106 GLN B N 1
ATOM 2013 C CA . GLN B 1 106 ? -8.281 -28.25 -11.117 1 95.62 106 GLN B CA 1
ATOM 2014 C C . GLN B 1 106 ? -8.523 -29.219 -9.969 1 95.62 106 GLN B C 1
ATOM 2016 O O . GLN B 1 106 ? -9.633 -29.281 -9.43 1 95.62 106 GLN B O 1
ATOM 2021 N N . ALA B 1 107 ? -7.52 -29.969 -9.695 1 96.69 107 ALA B N 1
ATOM 2022 C CA . ALA B 1 107 ? -7.633 -30.922 -8.594 1 96.69 107 ALA B CA 1
ATOM 2023 C C . ALA B 1 107 ? -7.953 -30.219 -7.281 1 96.69 107 ALA B C 1
ATOM 2025 O O . ALA B 1 107 ? -8.609 -30.781 -6.406 1 96.69 107 ALA B O 1
ATOM 2026 N N . LEU B 1 108 ? -7.602 -28.969 -7.148 1 97.12 108 LEU B N 1
ATOM 2027 C CA . LEU B 1 108 ? -7.852 -28.188 -5.949 1 97.12 108 LEU B CA 1
ATOM 2028 C C . LEU B 1 108 ? -9.219 -27.516 -6.02 1 97.12 108 LEU B C 1
ATOM 2030 O O . LEU B 1 108 ? -9.625 -26.812 -5.086 1 97.12 108 LEU B O 1
ATOM 2034 N N . GLY B 1 109 ? -9.906 -27.672 -7.145 1 97.44 109 GLY B N 1
ATOM 2035 C CA . GLY B 1 109 ? -11.242 -27.125 -7.316 1 97.44 109 GLY B CA 1
ATOM 2036 C C . GLY B 1 109 ? -11.227 -25.672 -7.734 1 97.44 109 GLY B C 1
ATOM 2037 O O . GLY B 1 109 ? -12.227 -24.953 -7.562 1 97.44 109 GLY B O 1
ATOM 2038 N N . LEU B 1 110 ? -10.172 -25.203 -8.242 1 98.19 110 LEU B N 1
ATOM 2039 C CA . LEU B 1 110 ? -10.023 -23.797 -8.586 1 98.19 110 LEU B CA 1
ATOM 2040 C C . LEU B 1 110 ? -10.5 -23.531 -10.008 1 98.19 110 LEU B C 1
ATOM 2042 O O . LEU B 1 110 ? -10.25 -24.328 -10.906 1 98.19 110 LEU B O 1
ATOM 2046 N N . GLN B 1 111 ? -11.203 -22.359 -10.148 1 98.19 111 GLN B N 1
ATOM 2047 C CA . GLN B 1 111 ? -11.914 -22.141 -11.406 1 98.19 111 GLN B CA 1
ATOM 2048 C C . GLN B 1 111 ? -11.633 -20.75 -11.961 1 98.19 111 GLN B C 1
ATOM 2050 O O . GLN B 1 111 ? -12.148 -20.391 -13.016 1 98.19 111 GLN B O 1
ATOM 2055 N N . SER B 1 112 ? -10.977 -19.922 -11.312 1 98.56 112 SER B N 1
ATOM 2056 C CA . SER B 1 112 ? -10.578 -18.609 -11.82 1 98.56 112 SER B CA 1
ATOM 2057 C C . SER B 1 112 ? -9.273 -18.141 -11.188 1 98.56 112 SER B C 1
ATOM 2059 O O . SER B 1 112 ? -8.828 -18.719 -10.188 1 98.56 112 SER B O 1
ATOM 2061 N N . VAL B 1 113 ? -8.727 -17.188 -11.859 1 98.69 113 VAL B N 1
ATOM 2062 C CA . VAL B 1 113 ? -7.418 -16.719 -11.422 1 98.69 113 VAL B CA 1
ATOM 2063 C C . VAL B 1 113 ? -7.266 -15.227 -11.711 1 98.69 113 VAL B C 1
ATOM 2065 O O . VAL B 1 113 ? -7.777 -14.734 -12.719 1 98.69 113 VAL B O 1
ATOM 2068 N N . ILE B 1 114 ? -6.699 -14.477 -10.805 1 98.69 114 ILE B N 1
ATOM 2069 C CA . ILE B 1 114 ? -6.199 -13.117 -11 1 98.69 114 ILE B CA 1
ATOM 2070 C C . ILE B 1 114 ? -4.719 -13.055 -10.633 1 98.69 114 ILE B C 1
ATOM 2072 O O . ILE B 1 114 ? -4.328 -13.43 -9.523 1 98.69 114 ILE B O 1
ATOM 2076 N N . ASN B 1 115 ? -3.857 -12.711 -11.523 1 98.88 115 ASN B N 1
ATOM 2077 C CA . ASN B 1 115 ? -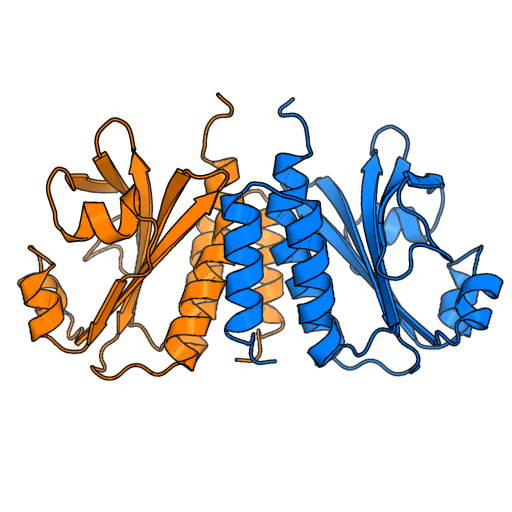2.445 -12.438 -11.289 1 98.88 115 ASN B CA 1
ATOM 2078 C C . ASN B 1 115 ? -2.141 -10.945 -11.398 1 98.88 115 ASN B C 1
ATOM 2080 O O . ASN B 1 115 ? -2.393 -10.336 -12.445 1 98.88 115 ASN B O 1
ATOM 2084 N N . VAL B 1 116 ? -1.591 -10.391 -10.391 1 98.81 116 VAL B N 1
ATOM 2085 C CA . VAL B 1 116 ? -1.324 -8.953 -10.336 1 98.81 116 VAL B CA 1
ATOM 2086 C C . VAL B 1 116 ? 0.183 -8.711 -10.336 1 98.81 116 VAL B C 1
ATOM 2088 O O . VAL B 1 116 ? 0.884 -9.109 -9.406 1 98.81 116 VAL B O 1
ATOM 2091 N N . PRO B 1 117 ? 0.702 -8.055 -11.391 1 98.88 117 PRO B N 1
ATOM 2092 C CA . PRO B 1 117 ? 2.105 -7.645 -11.305 1 98.88 117 PRO B CA 1
ATOM 2093 C C . PRO B 1 117 ? 2.342 -6.562 -10.258 1 98.88 117 PRO B C 1
ATOM 2095 O O . PRO B 1 117 ? 1.535 -5.637 -10.125 1 98.88 117 PRO B O 1
ATOM 2098 N N . VAL B 1 118 ? 3.309 -6.715 -9.469 1 98.69 118 VAL B N 1
ATOM 2099 C CA . VAL B 1 118 ? 3.787 -5.695 -8.539 1 98.69 118 VAL B CA 1
ATOM 2100 C C . VAL B 1 118 ? 4.906 -4.887 -9.195 1 98.69 118 VAL B C 1
ATOM 2102 O O . VAL B 1 118 ? 5.996 -5.41 -9.445 1 98.69 118 VAL B O 1
ATOM 2105 N N . VAL B 1 119 ? 4.637 -3.611 -9.461 1 98.56 119 VAL B N 1
ATOM 2106 C CA . VAL B 1 119 ? 5.473 -2.852 -10.383 1 98.56 119 VAL B CA 1
ATOM 2107 C C . VAL B 1 119 ? 6.016 -1.605 -9.688 1 98.56 119 VAL B C 1
ATOM 2109 O O . VAL B 1 119 ? 5.289 -0.928 -8.953 1 98.56 119 VAL B O 1
ATOM 2112 N N . PHE B 1 120 ? 7.281 -1.308 -9.883 1 98 120 PHE B N 1
ATOM 2113 C CA . PHE B 1 120 ? 7.922 -0.072 -9.453 1 98 120 PHE B CA 1
ATOM 2114 C C . PHE B 1 120 ? 8.977 0.371 -10.461 1 98 120 PHE B C 1
ATOM 2116 O O . PHE B 1 120 ? 9.781 -0.438 -10.922 1 98 120 PHE B O 1
ATOM 2123 N N . ASP B 1 121 ? 8.906 1.657 -10.852 1 97.25 121 ASP B N 1
ATOM 2124 C CA . ASP B 1 121 ? 9.914 2.275 -11.711 1 97.25 121 ASP B CA 1
ATOM 2125 C C . ASP B 1 121 ? 10.094 1.481 -13 1 97.25 121 ASP B C 1
ATOM 2127 O O . ASP B 1 121 ? 11.219 1.13 -13.367 1 97.25 121 ASP B O 1
ATOM 2131 N N . GLY B 1 122 ? 8.984 1.104 -13.516 1 97 122 GLY B N 1
ATOM 2132 C CA . GLY B 1 122 ? 8.969 0.472 -14.828 1 97 122 GLY B CA 1
ATOM 2133 C C . GLY B 1 122 ? 9.32 -1.004 -14.781 1 97 122 GLY B C 1
ATOM 2134 O O . GLY B 1 122 ? 9.391 -1.662 -15.82 1 97 122 GLY B O 1
ATO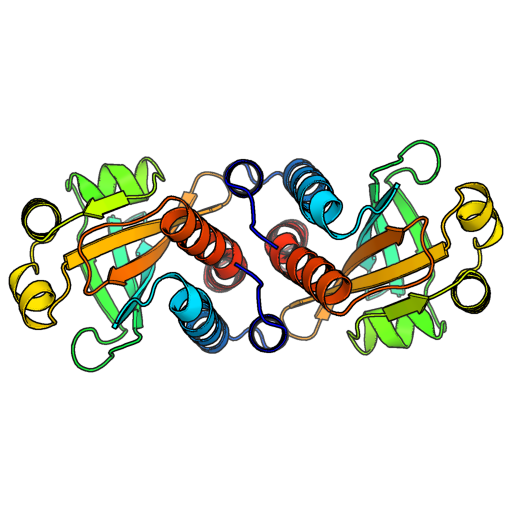M 2135 N N . ALA B 1 123 ? 9.594 -1.533 -13.625 1 96.88 123 ALA B N 1
ATOM 2136 C CA . ALA B 1 123 ? 9.984 -2.938 -13.516 1 96.88 123 ALA B CA 1
ATOM 2137 C C . ALA B 1 123 ? 8.953 -3.73 -12.719 1 96.88 123 ALA B C 1
ATOM 2139 O O . ALA B 1 123 ? 8.438 -3.252 -11.703 1 96.88 123 ALA B O 1
ATOM 2140 N N . CYS B 1 124 ? 8.625 -4.902 -13.203 1 98.19 124 CYS B N 1
ATOM 2141 C CA . CYS B 1 124 ? 7.848 -5.852 -12.406 1 98.19 124 CYS B CA 1
ATOM 2142 C C . CYS B 1 124 ? 8.742 -6.582 -11.406 1 98.19 124 CYS B C 1
ATOM 2144 O O . CYS B 1 124 ? 9.648 -7.32 -11.805 1 98.19 124 CYS B O 1
ATOM 2146 N N . LEU B 1 125 ? 8.492 -6.449 -10.188 1 98.12 125 LEU B N 1
ATOM 2147 C CA . LEU B 1 125 ? 9.312 -7.043 -9.133 1 98.12 125 LEU B CA 1
ATOM 2148 C C . LEU B 1 125 ? 8.812 -8.438 -8.781 1 98.12 125 LEU B C 1
ATOM 2150 O O . LEU B 1 125 ? 9.57 -9.258 -8.242 1 98.12 125 LEU B O 1
ATOM 2154 N N . GLY B 1 126 ? 7.586 -8.734 -9.047 1 98.56 126 GLY B N 1
ATOM 2155 C CA . GLY B 1 126 ? 6.926 -9.992 -8.742 1 98.56 126 GLY B CA 1
ATOM 2156 C C . GLY B 1 126 ? 5.438 -9.969 -9.023 1 98.56 126 GLY B C 1
ATOM 2157 O O . GLY B 1 126 ? 4.953 -9.117 -9.766 1 98.56 126 GLY B O 1
ATOM 2158 N N . THR B 1 127 ? 4.73 -10.961 -8.461 1 98.88 127 THR B N 1
ATOM 2159 C CA . THR B 1 127 ? 3.295 -11.078 -8.695 1 98.88 127 THR B CA 1
ATOM 2160 C C . THR B 1 127 ? 2.578 -11.539 -7.426 1 98.88 127 THR B C 1
ATOM 2162 O O . THR B 1 127 ? 3.15 -12.258 -6.609 1 98.88 127 THR B O 1
ATOM 2165 N N . VAL B 1 128 ? 1.384 -11.078 -7.266 1 98.88 128 VAL B N 1
ATOM 2166 C CA . VAL B 1 128 ? 0.417 -11.633 -6.32 1 98.88 128 VAL B CA 1
ATOM 2167 C C . VAL B 1 128 ? -0.666 -12.398 -7.078 1 98.88 128 VAL B C 1
ATOM 2169 O O . VAL B 1 128 ? -1.283 -11.859 -8 1 98.88 128 VAL B O 1
ATOM 2172 N N . ASN B 1 129 ? -0.86 -13.633 -6.723 1 98.81 129 ASN B N 1
ATOM 2173 C CA . ASN B 1 129 ? -1.702 -14.539 -7.492 1 98.81 129 ASN B CA 1
ATOM 2174 C C . ASN B 1 129 ? -2.836 -15.109 -6.645 1 98.81 129 ASN B C 1
ATOM 2176 O O . ASN B 1 129 ? -2.594 -15.664 -5.57 1 98.81 129 ASN B O 1
ATOM 2180 N N . PHE B 1 130 ? -4.031 -14.969 -7.141 1 98.88 130 PHE B N 1
ATOM 2181 C CA . PHE B 1 130 ? -5.211 -15.484 -6.449 1 98.88 130 PHE B CA 1
ATOM 2182 C C . PHE B 1 130 ? -5.969 -16.469 -7.332 1 98.88 130 PHE B C 1
ATOM 2184 O O . PHE B 1 130 ? -6.258 -16.172 -8.492 1 98.88 130 PHE B O 1
ATOM 2191 N N . LEU B 1 131 ? -6.273 -17.594 -6.809 1 98.75 131 LEU B N 1
ATOM 2192 C CA . LEU B 1 131 ? -7.129 -18.562 -7.484 1 98.75 131 LEU B CA 1
ATOM 2193 C C . LEU B 1 131 ? -8.367 -18.875 -6.652 1 98.75 131 LEU B C 1
ATOM 2195 O O . LEU B 1 131 ? -8.273 -19.141 -5.453 1 98.75 131 LEU B O 1
ATOM 2199 N N . MET B 1 132 ? -9.539 -18.781 -7.266 1 98.69 132 MET B N 1
ATOM 2200 C CA . MET B 1 132 ? -10.828 -18.891 -6.582 1 98.69 132 MET B CA 1
ATOM 2201 C C . MET B 1 132 ? -11.562 -20.156 -7.012 1 98.69 132 MET B C 1
ATOM 2203 O O . MET B 1 132 ? -11.359 -20.656 -8.125 1 98.69 132 MET B O 1
ATOM 2207 N N . PRO B 1 133 ? -12.406 -20.688 -6.098 1 98.31 133 PRO B N 1
ATOM 2208 C CA . PRO B 1 133 ? -13.188 -21.875 -6.469 1 98.31 133 PRO B CA 1
ATOM 2209 C C . PRO B 1 133 ? -14.391 -21.531 -7.348 1 98.31 133 PRO B C 1
ATOM 2211 O O . PRO B 1 133 ? -15.023 -22.422 -7.914 1 98.31 133 PRO B O 1
ATOM 2214 N N . ARG B 1 134 ? -14.758 -20.328 -7.492 1 98.12 134 ARG B N 1
ATOM 2215 C CA . ARG B 1 134 ? -15.828 -19.922 -8.398 1 98.12 134 ARG B CA 1
ATOM 2216 C C . ARG B 1 134 ? -15.266 -19.422 -9.727 1 98.12 134 ARG B C 1
ATOM 2218 O O . ARG B 1 134 ? -14.148 -18.906 -9.773 1 98.12 134 ARG B O 1
ATOM 2225 N N . ALA B 1 135 ? -16.047 -19.453 -10.758 1 97.94 135 ALA B N 1
ATOM 2226 C CA . ALA B 1 135 ? -15.578 -19.141 -12.102 1 97.94 135 ALA B CA 1
ATOM 2227 C C . ALA B 1 135 ? -15.703 -17.656 -12.398 1 97.94 135 ALA B C 1
ATOM 2229 O O . ALA B 1 135 ? -14.805 -17.062 -13.008 1 97.94 135 ALA B O 1
AT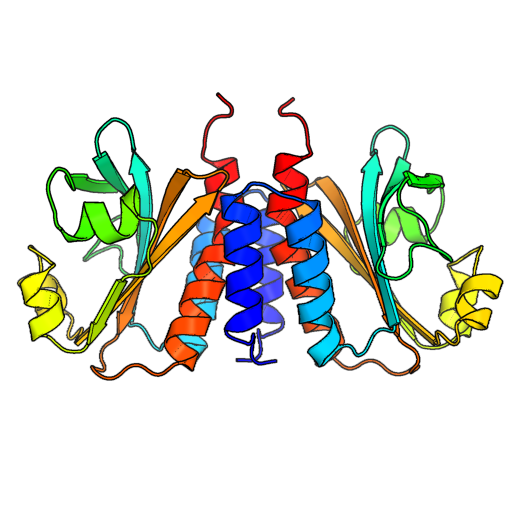OM 2230 N N . ALA B 1 136 ? -16.797 -17.094 -11.992 1 98.06 136 ALA B N 1
ATOM 2231 C CA . ALA B 1 136 ? -17.094 -15.711 -12.344 1 98.06 136 ALA B CA 1
ATOM 2232 C C . ALA B 1 136 ? -16.422 -14.742 -11.383 1 98.06 136 ALA B C 1
ATOM 2234 O O . ALA B 1 136 ? -16.375 -14.984 -10.172 1 98.06 136 ALA B O 1
ATOM 2235 N N . LEU B 1 137 ? -15.914 -13.703 -11.906 1 97.88 137 LEU B N 1
ATOM 2236 C CA . LEU B 1 137 ? -15.273 -12.641 -11.141 1 97.88 137 LEU B CA 1
ATOM 2237 C C . LEU B 1 137 ? -15.992 -11.312 -11.359 1 97.88 137 LEU B C 1
ATOM 2239 O O . LEU B 1 137 ? -16.578 -11.086 -12.422 1 97.88 137 LEU B O 1
ATOM 2243 N N . THR B 1 138 ? -15.961 -10.477 -10.352 1 96.12 138 THR B N 1
ATOM 2244 C CA . THR B 1 138 ? -16.594 -9.164 -10.406 1 96.12 138 THR B CA 1
ATOM 2245 C C . THR B 1 138 ? -15.547 -8.055 -10.438 1 96.12 138 THR B C 1
ATOM 2247 O O . THR B 1 138 ? -14.375 -8.289 -10.133 1 96.12 138 THR B O 1
ATOM 2250 N N . PRO B 1 139 ? -15.984 -6.852 -10.844 1 94.5 139 PRO B N 1
ATOM 2251 C CA . PRO B 1 139 ? -15.062 -5.715 -10.758 1 94.5 139 PRO B CA 1
ATOM 2252 C C . PRO B 1 139 ? -14.516 -5.512 -9.344 1 94.5 139 PRO B C 1
ATOM 2254 O O . PRO B 1 139 ? -13.367 -5.082 -9.18 1 94.5 139 PRO B O 1
ATOM 2257 N N . ALA B 1 140 ? -15.289 -5.82 -8.383 1 93.75 140 ALA B N 1
ATOM 2258 C CA . ALA B 1 140 ? -14.836 -5.699 -7 1 93.75 140 ALA B CA 1
ATOM 2259 C C . ALA B 1 140 ? -13.711 -6.688 -6.703 1 93.75 140 ALA B C 1
ATOM 2261 O O . ALA B 1 140 ? -12.789 -6.383 -5.938 1 93.75 140 ALA B O 1
ATOM 2262 N N . ASP B 1 141 ? -13.789 -7.895 -7.309 1 96.38 141 ASP B N 1
ATOM 2263 C CA . ASP B 1 141 ? -12.727 -8.883 -7.152 1 96.38 141 ASP B CA 1
ATOM 2264 C C . ASP B 1 141 ? -11.406 -8.352 -7.707 1 96.38 141 ASP B C 1
ATOM 2266 O O . ASP B 1 141 ? -10.367 -8.445 -7.051 1 96.38 141 ASP B O 1
ATOM 2270 N N . ILE B 1 142 ? -11.516 -7.766 -8.867 1 96.88 142 ILE B N 1
ATOM 2271 C CA . ILE B 1 142 ? -10.328 -7.258 -9.547 1 96.88 142 ILE B CA 1
ATOM 2272 C C . ILE B 1 142 ? -9.727 -6.109 -8.742 1 96.88 142 ILE B C 1
ATOM 2274 O O . ILE B 1 142 ? -8.508 -6.047 -8.562 1 96.88 142 ILE B O 1
ATOM 2278 N N . ALA B 1 143 ? -10.586 -5.289 -8.211 1 94.81 143 ALA B N 1
ATOM 2279 C CA . ALA B 1 143 ? -10.125 -4.164 -7.402 1 94.81 143 ALA B CA 1
ATOM 2280 C C . ALA B 1 143 ? -9.414 -4.648 -6.141 1 94.81 143 ALA B C 1
ATOM 2282 O O . ALA B 1 143 ? -8.375 -4.105 -5.758 1 94.81 143 ALA B O 1
ATOM 2283 N N . ALA B 1 144 ? -9.969 -5.66 -5.559 1 95.12 144 ALA B N 1
ATOM 2284 C CA . ALA B 1 144 ? -9.359 -6.211 -4.348 1 95.12 144 ALA B CA 1
ATOM 2285 C C . ALA B 1 144 ? -7.984 -6.793 -4.645 1 95.12 144 ALA B C 1
ATOM 2287 O O . ALA B 1 144 ? -7.047 -6.609 -3.861 1 95.12 144 ALA B O 1
ATOM 2288 N N . ALA B 1 145 ? -7.844 -7.449 -5.715 1 97.69 145 ALA B N 1
ATOM 2289 C CA . ALA B 1 145 ? -6.562 -8.031 -6.102 1 97.69 145 ALA B CA 1
ATOM 2290 C C . ALA B 1 145 ? -5.535 -6.945 -6.398 1 97.69 145 ALA B C 1
ATOM 2292 O O . ALA B 1 145 ? -4.383 -7.035 -5.973 1 97.69 145 ALA B O 1
ATOM 2293 N N . ARG B 1 146 ? -5.973 -5.934 -7.133 1 97.25 146 ARG B N 1
ATOM 2294 C CA . ARG B 1 146 ? -5.082 -4.824 -7.457 1 97.25 146 ARG B CA 1
ATOM 2295 C C . ARG B 1 146 ? -4.602 -4.117 -6.195 1 97.25 146 ARG B C 1
ATOM 2297 O O . ARG B 1 146 ? -3.432 -3.754 -6.086 1 97.25 146 ARG B O 1
ATOM 2304 N N . LEU B 1 147 ? -5.496 -3.949 -5.285 1 95.62 147 LEU B N 1
ATOM 2305 C CA . LEU B 1 147 ? -5.117 -3.338 -4.016 1 95.62 147 LEU B CA 1
ATOM 2306 C C . LEU B 1 147 ? -4.07 -4.18 -3.297 1 95.62 147 LEU B C 1
ATOM 2308 O O . LEU B 1 147 ? -3.107 -3.643 -2.746 1 95.62 147 LEU B O 1
ATOM 2312 N N . ALA B 1 148 ? -4.273 -5.441 -3.307 1 97.06 148 ALA B N 1
ATOM 2313 C CA . ALA B 1 148 ? -3.299 -6.336 -2.686 1 97.06 148 ALA B CA 1
ATOM 2314 C C . ALA B 1 148 ? -1.919 -6.164 -3.316 1 97.06 148 ALA B C 1
ATOM 2316 O O . ALA B 1 148 ? -0.905 -6.16 -2.615 1 97.06 148 ALA B O 1
ATOM 2317 N N . GLY B 1 149 ? -1.881 -6.031 -4.598 1 98 149 GLY B N 1
ATOM 2318 C CA . GLY B 1 149 ? -0.622 -5.797 -5.285 1 98 149 GLY B CA 1
ATOM 2319 C C . GLY B 1 149 ? 0.082 -4.531 -4.824 1 98 149 GLY B C 1
ATOM 2320 O O . GLY B 1 149 ? 1.293 -4.539 -4.594 1 98 149 GLY B O 1
ATOM 2321 N N . LEU B 1 150 ? -0.705 -3.473 -4.699 1 97.5 150 LEU B N 1
ATOM 2322 C CA . LEU B 1 150 ? -0.14 -2.203 -4.254 1 97.5 150 LEU B CA 1
ATOM 2323 C C . LEU B 1 150 ? 0.381 -2.314 -2.824 1 97.5 150 LEU B C 1
ATOM 2325 O O . LEU B 1 150 ? 1.463 -1.811 -2.514 1 97.5 150 LEU B O 1
ATOM 2329 N N . LEU B 1 151 ? -0.384 -3.01 -1.977 1 97.38 151 LEU B N 1
ATOM 2330 C CA . LEU B 1 151 ? -0.024 -3.133 -0.568 1 97.38 151 LEU B CA 1
ATOM 2331 C C . LEU B 1 151 ? 1.178 -4.055 -0.392 1 97.38 151 LEU B C 1
ATOM 2333 O O . LEU B 1 151 ? 1.849 -4.016 0.642 1 97.38 151 LEU B O 1
ATOM 2337 N N . ALA B 1 152 ? 1.474 -4.848 -1.386 1 98.38 152 ALA B N 1
ATOM 2338 C CA . ALA B 1 152 ? 2.602 -5.773 -1.318 1 98.38 152 ALA B CA 1
ATOM 2339 C C . ALA B 1 152 ? 3.904 -5.078 -1.7 1 98.38 152 ALA B C 1
ATOM 2341 O O . ALA B 1 152 ? 4.992 -5.598 -1.436 1 98.38 152 ALA B O 1
ATOM 2342 N N . LEU B 1 153 ? 3.852 -3.975 -2.326 1 98.12 153 LEU B N 1
ATOM 2343 C CA . LEU B 1 153 ? 4.984 -3.322 -2.975 1 98.12 153 LEU B CA 1
ATOM 2344 C C . LEU B 1 153 ? 6.105 -3.062 -1.975 1 98.12 153 LEU B C 1
ATOM 2346 O O . LEU B 1 153 ? 7.273 -3.33 -2.264 1 98.12 153 LEU B O 1
ATOM 2350 N N . PRO B 1 154 ? 5.836 -2.59 -0.729 1 97.44 154 PRO B N 1
ATOM 2351 C CA . PRO B 1 154 ? 6.938 -2.34 0.206 1 97.44 154 PRO B CA 1
ATOM 2352 C C . PRO B 1 154 ? 7.738 -3.598 0.525 1 97.44 154 PRO B C 1
ATOM 2354 O O . PRO B 1 154 ? 8.961 -3.527 0.708 1 97.44 154 PRO B O 1
ATOM 2357 N N . ALA B 1 155 ? 7.062 -4.723 0.61 1 97.62 155 ALA B N 1
ATOM 2358 C CA . ALA B 1 155 ? 7.77 -5.977 0.872 1 97.62 155 ALA B CA 1
ATOM 2359 C C . ALA B 1 155 ? 8.734 -6.309 -0.261 1 97.62 155 ALA B C 1
ATOM 2361 O O . ALA B 1 155 ? 9.867 -6.723 -0.016 1 97.62 155 ALA B O 1
ATOM 2362 N N . PHE B 1 156 ? 8.312 -6.109 -1.479 1 97.44 156 PHE B N 1
ATOM 2363 C CA . PHE B 1 156 ? 9.148 -6.398 -2.637 1 97.44 156 PHE B CA 1
ATOM 2364 C C . PHE B 1 156 ? 10.328 -5.438 -2.703 1 97.44 156 PHE B C 1
ATOM 2366 O O . PHE B 1 156 ? 11.445 -5.84 -3.033 1 97.44 156 PHE B O 1
ATOM 2373 N N . LEU B 1 157 ? 10.086 -4.148 -2.398 1 95.19 157 LEU B N 1
ATOM 2374 C CA . LEU B 1 157 ? 11.156 -3.156 -2.414 1 95.19 157 LEU B CA 1
ATOM 2375 C C . LEU B 1 157 ? 12.211 -3.475 -1.357 1 95.19 157 LEU B C 1
ATOM 2377 O O . LEU B 1 157 ? 13.406 -3.266 -1.582 1 95.19 157 LEU B O 1
ATOM 2381 N N . ALA B 1 158 ? 11.75 -4.02 -0.254 1 92.31 158 ALA B N 1
ATOM 2382 C CA . ALA B 1 158 ? 12.672 -4.348 0.83 1 92.31 158 ALA B CA 1
ATOM 2383 C C . ALA B 1 158 ? 13.484 -5.598 0.5 1 92.31 158 ALA B C 1
ATOM 2385 O O . ALA B 1 158 ? 14.586 -5.785 1.025 1 92.31 158 ALA B O 1
ATOM 2386 N N . LEU B 1 159 ? 12.922 -6.48 -0.308 1 90.31 159 LEU B N 1
ATOM 2387 C CA . LEU B 1 159 ? 13.586 -7.723 -0.677 1 90.31 159 LEU B CA 1
ATOM 2388 C C . LEU B 1 159 ? 14.562 -7.5 -1.832 1 90.31 159 LEU B C 1
ATOM 2390 O O . LEU B 1 159 ? 15.406 -8.352 -2.111 1 90.31 159 LEU B O 1
ATOM 2394 N N . THR B 1 160 ? 14.344 -6.402 -2.623 1 77.12 160 THR B N 1
ATOM 2395 C CA . THR B 1 160 ? 15.172 -6.137 -3.795 1 77.12 160 THR B CA 1
ATOM 2396 C C . THR B 1 160 ? 16.453 -5.414 -3.4 1 77.12 160 THR B C 1
ATOM 2398 O O . THR B 1 160 ? 16.406 -4.34 -2.803 1 77.12 160 THR B O 1
ATOM 2401 N N . PRO B 1 161 ? 17.5 -6.062 -3.494 1 60.06 161 PRO B N 1
ATOM 2402 C CA . PRO B 1 161 ? 18.766 -5.43 -3.152 1 60.06 161 PRO B CA 1
ATOM 2403 C C . PRO B 1 161 ? 18.969 -4.086 -3.852 1 60.06 161 PRO B C 1
ATOM 2405 O O . PRO B 1 161 ? 18.484 -3.895 -4.973 1 60.06 161 PRO B O 1
ATOM 2408 N N . ALA B 1 162 ? 19.078 -3.035 -3.086 1 48.53 162 ALA B N 1
ATOM 2409 C CA . ALA B 1 162 ? 19.516 -1.768 -3.658 1 48.53 162 ALA B CA 1
ATOM 2410 C C . ALA B 1 162 ? 20.672 -1.982 -4.645 1 48.53 162 ALA B C 1
ATOM 2412 O O . ALA B 1 162 ? 21.562 -2.791 -4.395 1 48.53 162 ALA B O 1
ATOM 2413 N N . GLY B 1 163 ? 20.375 -1.87 -6.016 1 36.25 163 GLY B N 1
ATOM 2414 C CA . GLY B 1 163 ? 21.547 -1.977 -6.863 1 36.25 163 GLY B CA 1
ATOM 2415 C C . GLY B 1 163 ? 22.766 -1.312 -6.266 1 36.25 163 GLY B C 1
ATOM 2416 O O . GLY B 1 163 ? 22.656 -0.4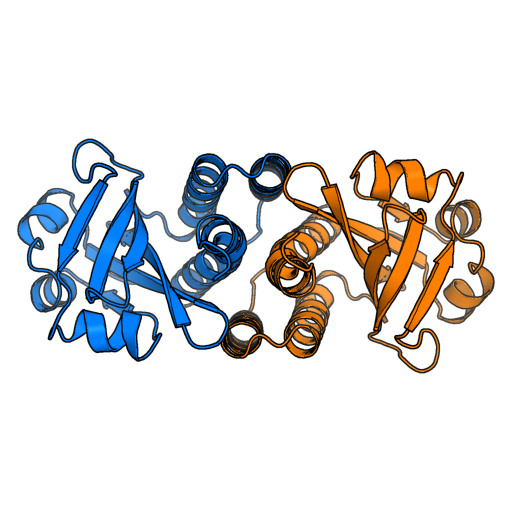53 -5.391 1 36.25 163 GLY B O 1
#